Protein 5K9B (pdb70)

CATH classification: 3.40.50.360

Secondary structure (DSSP, 8-state):
--EEEEE--SSSHHHHHHHHHHTTS-TTTBPPPEEGGG--HHHHHT-SEEEEEEE-BTTTB-SSGGGT-SS--HHHHHHHHTT---TT-EEEEEEE--TTT-TTSTTHHHHHHHHHHHHTT-EE---EE-TT---S--TTEETTEESSEEE-TTT-GGGHHHHHHHHHHHHHHHHT---

Solvent-accessible surface area: 8162 Å² total; per-residue (Å²): 62,78,0,0,0,0,6,0,24,62,120,10,83,2,120,120,3,0,122,18,0,23,142,71,20,85,101,132,31,1,12,90,21,50,29,1,59,195,17,58,28,145,78,0,31,111,19,92,48,0,0,0,0,0,16,23,55,37,112,17,71,11,0,0,90,76,7,124,10,143,80,77,4,0,59,36,2,14,81,114,0,93,77,67,99,0,69,70,17,14,0,0,0,0,0,8,12,35,6,108,44,97,43,109,38,1,0,8,0,1,4,81,0,31,53,21,0,93,114,64,36,7,97,26,21,6,41,38,52,37,122,56,18,143,53,120,51,16,115,0,51,62,144,56,81,0,9,0,0,0,0,0,14,100,68,31,66,80,99,10,87,130,21,0,42,49,0,0,58,80,2,12,112,77,0,53,22,104,137

InterPro domains:
  IPR001094 Flavodoxin-like [PR00369] (5-18)
  IPR001094 Flavodoxin-like [PR00369] (52-63)
  IPR001094 Flavodoxin-like [PR00369] (89-99)
  IPR001226 Flavodoxin, conserved site [PS00201] (6-22)
  IPR008254 Flavodoxin/nitric oxide synthase [PF00258] (6-168)
  IPR008254 Flavodoxin/nitric oxide synthase [PS50902] (4-173)
  IPR010086 Flavodoxin, long chain [PIRSF038996] (1-177)
  IPR010086 Flavodoxin, long chain [TIGR01752] (3-176)
  IPR029039 Flavoprotein-like superfamily [G3DSA:3.40.50.360] (1-180)
  IPR029039 Flavoprotein-like superfamily [SSF52218] (1-176)
  IPR050619 Flavodoxin [PTHR42809] (1-177)

Radius of gyration: 14.72 Å; Cα contacts (8 Å, |Δi|>4): 421; chains: 1; bounding box: 35×37×36 Å

Foldseek 3Di:
DQEEAEEADQPCPQVVLSQLLPVVDDCVQYPHYYFLVPDALVVVVVHLEYEYEFEQALQLETDAVVRPGPHGGPVVNLVRNQPDANANGEYAYEYEYACVVRQAEARSHSLVVVCSNVVRHHHQDAWAACPPGHGDHYSQDDPRTGSHQYYYCPPPVVCSSVSSVVSCVRCCVVSVDDD

Structure (mmCIF, N/CA/C/O backbone):
data_5K9B
#
_entry.id   5K9B
#
_cell.length_a   39.873
_cell.length_b   39.873
_cell.length_c   178.656
_cell.angle_alpha   90.000
_cell.angle_beta   90.000
_cell.angle_gamma   120.000
#
_symmetry.space_group_name_H-M   'P 31 2 1'
#
loop_
_entity.id
_entity.type
_entity.pdbx_description
1 polymer Flavodoxin-2
2 non-polymer 'FLAVIN MONONUCLEOTIDE'
3 non-polymer 'MAGNESIUM ION'
4 water water
#
loop_
_atom_site.group_PDB
_atom_site.id
_atom_site.type_symbol
_atom_site.label_atom_id
_atom_site.label_alt_id
_atom_site.label_comp_id
_atom_site.label_asym_id
_atom_site.label_entity_id
_atom_site.label_seq_id
_atom_site.pdbx_PDB_ins_code
_atom_site.Cartn_x
_atom_site.Cartn_y
_atom_site.Cartn_z
_atom_site.occupancy
_atom_site.B_iso_or_equiv
_atom_site.auth_seq_id
_atom_site.auth_comp_id
_atom_site.auth_asym_id
_atom_site.auth_atom_id
_atom_site.pdbx_PDB_model_num
ATOM 1 N N . ALA A 1 2 ? 29.264 1.548 14.919 1.00 17.20 1 ALA A N 1
ATOM 2 C CA . ALA A 1 2 ? 28.037 1.935 14.153 1.00 13.40 1 ALA A CA 1
ATOM 3 C C . ALA A 1 2 ? 26.978 2.496 15.080 1.00 11.54 1 ALA A C 1
ATOM 4 O O . ALA A 1 2 ? 26.922 2.152 16.258 1.00 13.44 1 ALA A O 1
ATOM 11 N N . LYS A 1 3 ? 26.084 3.308 14.516 1.00 10.95 2 LYS A N 1
ATOM 12 C CA . LYS A 1 3 ? 24.997 3.906 15.279 1.00 10.83 2 LYS A CA 1
ATOM 13 C C . LYS A 1 3 ? 23.957 2.871 15.717 1.00 9.60 2 LYS A C 1
ATOM 14 O O . LYS A 1 3 ? 23.462 2.917 16.862 1.00 9.83 2 LYS A O 1
ATOM 33 N N . ILE A 1 4 ? 23.587 1.967 14.823 1.00 9.22 3 ILE A N 1
ATOM 34 C CA . ILE A 1 4 ? 22.498 1.027 15.059 1.00 8.52 3 ILE A CA 1
ATOM 35 C C . ILE A 1 4 ? 23.072 -0.374 15.185 1.00 8.41 3 ILE A C 1
ATOM 36 O O . ILE A 1 4 ? 23.805 -0.826 14.287 1.00 9.11 3 ILE A O 1
ATOM 52 N N . GLY A 1 5 ? 22.713 -1.064 16.267 1.00 8.13 4 GLY A N 1
ATOM 53 C CA . GLY A 1 5 ? 23.100 -2.446 16.450 1.00 8.12 4 GLY A CA 1
ATOM 54 C C . GLY A 1 5 ? 22.003 -3.336 15.903 1.00 7.60 4 GLY A C 1
ATOM 55 O O . GLY A 1 5 ? 20.838 -3.175 16.256 1.00 8.72 4 GLY A O 1
ATOM 59 N N . LEU A 1 6 ? 22.389 -4.301 15.057 1.00 7.71 5 LEU A N 1
ATOM 60 C CA . LEU A 1 6 ? 21.486 -5.222 14.381 1.00 7.36 5 LEU A CA 1
ATOM 61 C C . LEU A 1 6 ? 21.769 -6.629 14.908 1.00 7.52 5 LEU A C 1
ATOM 62 O O . LEU A 1 6 ? 22.846 -7.179 14.663 1.00 8.42 5 LEU A O 1
ATOM 78 N N . PHE A 1 7 ? 20.820 -7.194 15.619 1.00 7.28 6 PHE A N 1
ATOM 79 C CA . PHE A 1 7 ? 21.029 -8.457 16.304 1.00 7.50 6 PHE A CA 1
ATOM 80 C C . PHE A 1 7 ? 19.882 -9.393 16.010 1.00 7.47 6 PHE A C 1
ATOM 81 O O . PHE A 1 7 ? 18.725 -8.971 15.905 1.00 8.11 6 PHE A O 1
ATOM 98 N N . PHE A 1 8 ? 20.190 -10.681 15.956 1.00 8.25 7 PHE A N 1
ATOM 99 C CA . PHE A 1 8 ? 19.173 -11.675 15.681 1.00 7.84 7 PHE A CA 1
ATOM 100 C C . PHE A 1 8 ? 19.488 -12.982 16.398 1.00 8.24 7 PHE A C 1
ATOM 101 O O . PHE A 1 8 ? 20.607 -13.234 16.844 1.00 8.82 7 PHE A O 1
ATOM 118 N N . GLY A 1 9 ? 18.474 -13.834 16.461 1.00 8.13 8 GLY A N 1
ATOM 119 C CA . GLY A 1 9 ? 18.673 -15.238 16.752 1.00 9.58 8 GLY A CA 1
ATOM 120 C C . GLY A 1 9 ? 18.043 -16.050 15.635 1.00 8.81 8 GLY A C 1
ATOM 121 O O . GLY A 1 9 ? 17.154 -15.558 14.930 1.00 8.91 8 GLY A O 1
ATOM 125 N N . SER A 1 10 ? 18.513 -17.281 15.452 1.00 10.03 9 SER A N 1
ATOM 126 C CA . SER A 1 10 ? 18.070 -18.093 14.323 1.00 10.48 9 SER A CA 1
ATOM 127 C C . SER A 1 10 ? 18.463 -19.543 14.552 1.00 11.07 9 SER A C 1
ATOM 128 O O . SER A 1 10 ? 19.519 -19.816 15.133 1.00 13.82 9 SER A O 1
ATOM 136 N N . ASN A 1 11 ? 17.626 -20.470 14.103 1.00 11.84 10 ASN A N 1
ATOM 137 C CA . ASN A 1 11 ? 18.016 -21.872 14.088 1.00 12.70 10 ASN A CA 1
ATOM 138 C C . ASN A 1 11 ? 18.206 -22.427 12.697 1.00 13.69 10 ASN A C 1
ATOM 139 O O . ASN A 1 11 ? 19.111 -23.243 12.502 1.00 19.97 10 ASN A O 1
ATOM 150 N N . THR A 1 12 ? 17.405 -22.024 11.711 1.00 13.23 11 THR A N 1
ATOM 151 C CA . THR A 1 12 ? 17.562 -22.517 10.347 1.00 13.35 11 THR A CA 1
ATOM 152 C C . THR A 1 12 ? 17.958 -21.420 9.364 1.00 13.28 11 THR A C 1
ATOM 153 O O . THR A 1 12 ? 17.887 -21.627 8.150 1.00 15.16 11 THR A O 1
ATOM 164 N N . GLY A 1 13 ? 18.393 -20.266 9.859 1.00 11.55 12 GLY A N 1
ATOM 165 C CA . GLY A 1 13 ? 19.012 -19.239 9.058 1.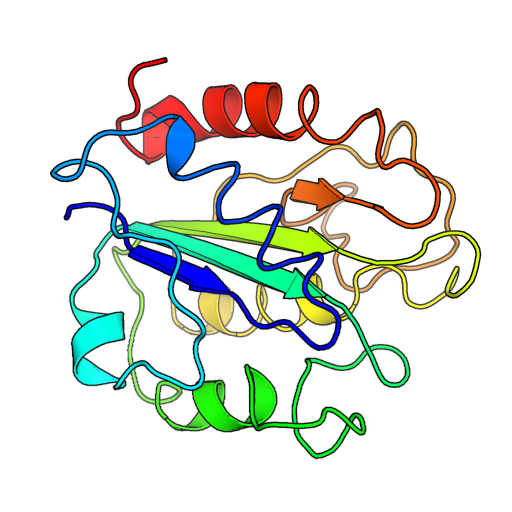00 11.90 12 GLY A CA 1
ATOM 166 C C . GLY A 1 13 ? 18.078 -18.237 8.430 1.00 11.20 12 GLY A C 1
ATOM 167 O O . GLY A 1 13 ? 18.558 -17.290 7.800 1.00 11.63 12 GLY A O 1
ATOM 171 N N . LYS A 1 14 ? 16.764 -18.369 8.580 1.00 11.26 13 LYS A N 1
ATOM 172 C CA . LYS A 1 14 ? 15.879 -17.430 7.904 1.00 10.04 13 LYS A CA 1
ATOM 173 C C . LYS A 1 14 ? 15.953 -16.055 8.541 1.00 8.49 13 LYS A C 1
ATOM 174 O O . LYS A 1 14 ? 15.959 -15.031 7.842 1.00 9.31 13 LYS A O 1
ATOM 193 N N . THR A 1 15 ? 16.009 -15.997 9.862 1.00 8.58 14 THR A N 1
ATOM 194 C CA . THR A 1 15 ? 16.080 -14.704 10.526 1.00 8.03 14 THR A CA 1
ATOM 195 C C . THR A 1 15 ? 17.417 -14.044 10.226 1.00 8.59 14 THR A C 1
ATOM 196 O O . THR A 1 15 ? 17.494 -12.822 10.074 1.00 8.62 14 THR A O 1
ATOM 207 N N A ARG A 1 16 ? 18.478 -14.847 10.106 0.51 8.53 15 ARG A N 1
ATOM 208 N N B ARG A 1 16 ? 18.479 -14.835 10.136 0.49 9.52 15 ARG A N 1
ATOM 209 C CA A ARG A 1 16 ? 19.783 -14.332 9.692 0.51 8.93 15 ARG A CA 1
ATOM 210 C CA B ARG A 1 16 ? 19.756 -14.290 9.702 0.49 11.12 15 ARG A CA 1
ATOM 211 C C A ARG A 1 16 ? 19.709 -13.726 8.292 0.51 11.04 15 ARG A C 1
ATOM 212 C C B ARG A 1 16 ? 19.624 -13.670 8.314 0.49 11.60 15 ARG A C 1
ATOM 213 O O A ARG A 1 16 ? 20.297 -12.660 8.021 0.51 8.98 15 ARG A O 1
ATOM 214 O O B ARG A 1 16 ? 20.054 -12.522 8.081 0.49 12.71 15 ARG A O 1
ATOM 255 N N . LYS A 1 17 ? 19.021 -14.410 7.378 1.00 10.41 16 LYS A N 1
ATOM 256 C CA . LYS A 1 17 ? 18.867 -13.904 6.023 1.00 11.58 16 LYS A CA 1
ATOM 257 C C . LYS A 1 17 ? 18.130 -12.572 6.026 1.00 9.56 16 LYS A C 1
ATOM 258 O O . LYS A 1 17 ? 18.539 -11.623 5.330 1.00 10.81 16 LYS A O 1
ATOM 278 N N . VAL A 1 18 ? 17.058 -12.455 6.805 1.00 9.01 17 VAL A N 1
ATOM 279 C CA . VAL A 1 18 ? 16.343 -11.196 6.862 1.00 9.43 17 VAL A CA 1
ATOM 280 C C . VAL A 1 18 ? 17.236 -10.106 7.431 1.00 8.77 17 VAL A C 1
ATOM 281 O O . VAL A 1 18 ? 17.267 -8.970 6.924 1.00 8.86 17 VAL A O 1
ATOM 294 N N . ALA A 1 19 ? 17.932 -10.398 8.532 1.00 8.13 18 ALA A N 1
ATOM 295 C CA . ALA A 1 19 ? 18.821 -9.405 9.110 1.00 7.90 18 ALA A CA 1
ATOM 296 C C . ALA A 1 19 ? 19.844 -8.926 8.091 1.00 8.54 18 ALA A C 1
ATOM 297 O O . ALA A 1 19 ? 20.118 -7.721 7.981 1.00 9.30 18 ALA A O 1
ATOM 304 N N A LYS A 1 20 ? 20.463 -9.845 7.365 0.52 8.77 19 LYS A N 1
ATOM 305 N N B LYS A 1 20 ? 20.439 -9.850 7.350 0.48 9.28 19 LYS A N 1
ATOM 306 C CA A LYS A 1 20 ? 21.413 -9.420 6.342 0.5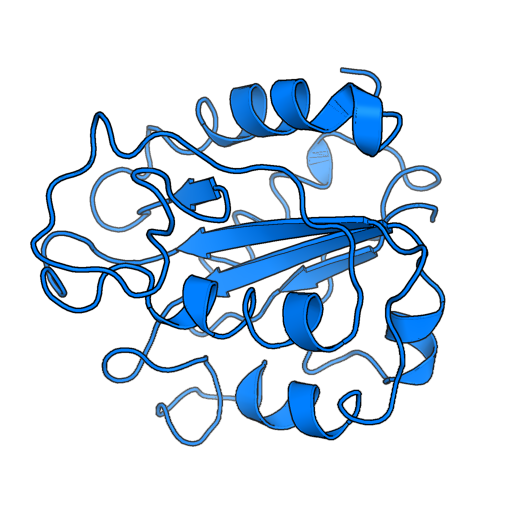2 11.31 19 LYS A CA 1
ATOM 307 C CA B LYS A 1 20 ? 21.412 -9.451 6.341 0.48 11.84 19 LYS A CA 1
ATOM 308 C C A LYS A 1 20 ? 20.735 -8.546 5.284 0.52 14.81 19 LYS A C 1
ATOM 309 C C B LYS A 1 20 ? 20.766 -8.643 5.215 0.48 9.43 19 LYS A C 1
ATOM 310 O O A LYS A 1 20 ? 21.343 -7.573 4.788 0.52 10.62 19 LYS A O 1
ATOM 311 O O B LYS A 1 20 ? 21.440 -7.791 4.602 0.48 13.19 19 LYS A O 1
ATOM 348 N N . SER A 1 21 ? 19.469 -8.815 4.972 1.00 10.79 20 SER A N 1
ATOM 349 C CA A SER A 1 21 ? 18.736 -8.027 3.975 0.81 11.51 20 SER A CA 1
ATOM 350 C CA B SER A 1 21 ? 18.773 -8.020 3.965 0.19 9.67 20 SER A CA 1
ATOM 351 C C . SER A 1 21 ? 18.399 -6.637 4.476 1.00 11.65 20 SER A C 1
ATOM 352 O O . SER A 1 21 ? 18.015 -5.765 3.677 1.00 15.07 20 SER A O 1
ATOM 367 N N . ILE A 1 22 ? 18.481 -6.423 5.776 1.00 9.76 21 ILE A N 1
ATOM 368 C CA . ILE A 1 22 ? 18.394 -5.081 6.319 1.00 9.87 21 ILE A CA 1
ATOM 369 C C . ILE A 1 22 ? 19.749 -4.391 6.221 1.00 8.75 21 ILE A C 1
ATOM 370 O O . ILE A 1 22 ? 19.860 -3.278 5.675 1.00 10.15 21 ILE A O 1
ATOM 386 N N . LYS A 1 23 ? 20.815 -5.055 6.684 1.00 9.70 22 LYS A N 1
ATOM 387 C CA . LYS A 1 23 ? 22.123 -4.407 6.687 1.00 9.67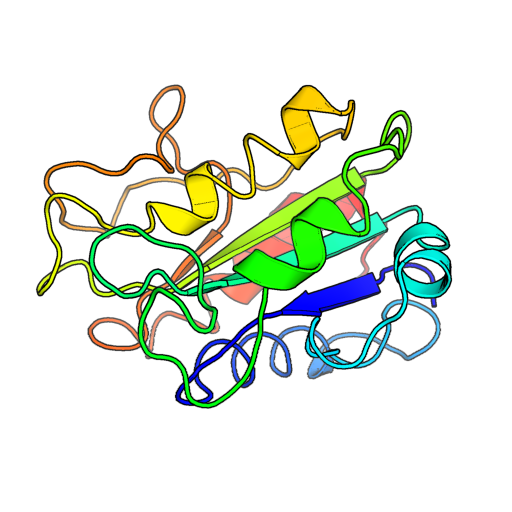 22 LYS A CA 1
ATOM 388 C C . LYS A 1 23 ? 22.593 -4.067 5.281 1.00 10.51 22 LYS A C 1
ATOM 389 O O . LYS A 1 23 ? 23.328 -3.087 5.111 1.00 10.83 22 LYS A O 1
ATOM 408 N N . LYS A 1 24 ? 22.233 -4.866 4.266 1.00 11.10 23 LYS A N 1
ATOM 409 C CA . LYS A 1 24 ? 22.714 -4.576 2.910 1.00 11.55 23 LYS A CA 1
ATOM 410 C C . LYS A 1 24 ? 22.298 -3.192 2.452 1.00 11.78 23 LYS A C 1
ATOM 411 O O . LYS A 1 24 ? 22.871 -2.659 1.495 1.00 12.78 23 LYS A O 1
ATOM 430 N N . ARG A 1 25 ? 21.303 -2.594 3.083 1.00 11.05 24 ARG A N 1
ATOM 431 C CA . ARG A 1 25 ? 20.786 -1.292 2.707 1.00 11.36 24 ARG A CA 1
ATOM 432 C C . ARG A 1 25 ? 21.551 -0.133 3.327 1.00 11.62 24 ARG A C 1
ATOM 433 O O . ARG A 1 25 ? 21.300 1.010 2.940 1.00 12.91 24 ARG A O 1
ATOM 454 N N . PHE A 1 26 ? 22.456 -0.380 4.278 1.00 11.39 25 PHE A N 1
ATOM 455 C CA . PHE A 1 26 ? 23.040 0.700 5.067 1.00 11.55 25 PHE A CA 1
ATOM 456 C C . PHE A 1 26 ? 24.541 0.560 5.156 1.00 12.21 25 PHE A C 1
ATOM 457 O O . PHE A 1 26 ? 25.077 -0.542 5.166 1.00 13.02 25 PHE A O 1
ATOM 474 N N . ASP A 1 27 ? 25.203 1.706 5.304 1.00 12.85 26 ASP A N 1
ATOM 475 C CA . ASP A 1 27 ? 26.658 1.733 5.428 1.00 13.67 26 ASP A CA 1
ATOM 476 C C . ASP A 1 27 ? 27.112 1.341 6.835 1.00 13.12 26 ASP A C 1
ATOM 477 O O . ASP A 1 27 ? 26.317 1.159 7.751 1.00 12.16 26 ASP A O 1
ATOM 486 N N . ASP A 1 28 ? 28.423 1.197 6.988 1.00 14.42 27 ASP A N 1
ATOM 487 C CA . ASP A 1 28 ? 28.994 0.676 8.222 1.00 16.86 27 ASP A CA 1
ATOM 488 C C . ASP A 1 28 ? 29.030 1.698 9.351 1.00 16.12 27 ASP A C 1
ATOM 489 O O . ASP A 1 28 ? 29.156 1.288 10.515 1.00 18.38 27 ASP A O 1
ATOM 498 N N . GLU A 1 29 ? 28.889 2.989 9.075 1.00 14.87 28 GLU A N 1
ATOM 499 C CA . GLU A 1 29 ? 28.701 3.949 10.153 1.00 15.11 28 GLU A CA 1
ATOM 500 C C . GLU A 1 29 ? 27.272 3.936 10.658 1.00 12.72 28 GLU A C 1
ATOM 501 O O . GLU A 1 29 ? 27.030 4.179 11.844 1.00 14.76 28 GLU A O 1
ATOM 513 N N . THR A 1 30 ? 26.309 3.647 9.789 1.00 13.19 29 THR A N 1
ATOM 514 C CA . THR A 1 30 ? 24.916 3.641 10.198 1.00 12.03 29 THR A CA 1
ATOM 515 C C . THR A 1 30 ? 24.572 2.385 10.990 1.00 10.64 29 THR A C 1
ATOM 516 O O . THR A 1 30 ? 23.840 2.462 11.985 1.00 10.77 29 THR A O 1
ATOM 527 N N . MET A 1 31 ? 25.009 1.210 10.544 1.00 10.44 30 MET A N 1
ATOM 528 C CA . MET A 1 31 ? 24.511 -0.036 11.090 1.00 9.81 30 MET A CA 1
ATOM 529 C C . MET A 1 31 ? 25.624 -1.069 11.167 1.00 10.89 30 MET A C 1
ATOM 530 O O . MET A 1 31 ? 26.410 -1.225 10.233 1.00 11.18 30 MET A O 1
ATOM 544 N N . SER A 1 32 ? 25.651 -1.793 12.281 1.00 11.03 31 SER A N 1
ATOM 545 C CA A SER A 1 32 ? 26.531 -2.942 12.487 0.59 10.18 31 SER A CA 1
ATOM 546 C CA B SER A 1 32 ? 26.629 -2.856 12.371 0.41 15.45 31 SER A CA 1
ATOM 547 C C . SER A 1 32 ? 26.198 -4.039 11.496 1.00 10.12 31 SER A C 1
ATOM 548 O O . SER A 1 32 ? 25.063 -4.124 11.012 1.00 10.82 31 SER A O 1
ATOM 563 N N . ASP A 1 33 ? 27.156 -4.928 11.220 1.00 11.53 32 ASP A N 1
ATOM 564 C CA . ASP A 1 33 ? 26.786 -6.154 10.528 1.00 12.07 32 ASP A CA 1
ATOM 565 C C . ASP A 1 33 ? 25.770 -6.897 11.364 1.00 11.15 32 ASP A C 1
ATOM 566 O O . ASP A 1 33 ? 25.702 -6.724 12.587 1.00 14.40 32 ASP A O 1
ATOM 575 N N . ALA A 1 34 ? 24.958 -7.710 10.725 1.00 11.18 33 ALA A N 1
ATOM 576 C CA . ALA A 1 34 ? 23.996 -8.535 11.452 1.00 11.36 33 ALA A CA 1
ATOM 577 C C . ALA A 1 34 ? 24.739 -9.496 12.359 1.00 10.12 33 ALA A C 1
ATOM 578 O O . ALA A 1 34 ? 25.596 -10.255 11.891 1.00 14.93 33 ALA A O 1
ATOM 585 N N . LEU A 1 35 ? 24.446 -9.460 13.648 1.00 10.10 34 LEU A N 1
ATOM 586 C CA A LEU A 1 35 ? 25.165 -10.219 14.667 0.50 9.93 34 LEU A CA 1
ATOM 587 C CA B LEU A 1 35 ? 25.170 -10.296 14.586 0.50 14.04 34 LEU A CA 1
ATOM 588 C C . LEU A 1 35 ? 24.233 -11.191 15.379 1.00 10.08 34 LEU A C 1
ATOM 589 O O . LEU A 1 35 ? 23.205 -10.763 15.899 1.00 9.98 34 LEU A O 1
ATOM 620 N N . ASN A 1 36 ? 24.605 -12.467 15.433 1.00 11.64 35 ASN A N 1
ATOM 621 C CA . ASN A 1 36 ? 23.869 -13.447 16.207 1.00 10.90 35 ASN A CA 1
ATOM 622 C C . ASN A 1 36 ? 24.082 -13.156 17.686 1.00 11.18 35 ASN A C 1
ATOM 623 O O . ASN A 1 36 ? 25.220 -12.977 18.145 1.00 13.21 35 ASN A O 1
ATOM 634 N N . VAL A 1 37 ? 22.987 -13.095 18.452 1.00 11.17 36 VAL A N 1
ATOM 635 C CA . VAL A 1 37 ? 23.109 -12.841 19.882 1.00 13.08 36 VAL A CA 1
ATOM 636 C C . VAL A 1 37 ? 23.967 -13.856 20.586 1.00 16.20 36 VAL A C 1
ATOM 637 O O . VAL A 1 37 ? 24.513 -13.553 21.652 1.00 17.77 36 VAL A O 1
ATOM 650 N N . ASN A 1 38 ? 24.114 -15.058 20.035 1.00 13.01 37 ASN A N 1
ATOM 651 C CA . ASN A 1 38 ? 24.976 -16.024 20.691 1.00 14.86 37 ASN A CA 1
ATOM 652 C C . ASN A 1 38 ? 26.467 -15.750 20.498 1.00 15.97 37 ASN A C 1
ATOM 653 O O . ASN A 1 38 ? 27.288 -16.528 20.992 1.00 18.44 37 ASN A O 1
ATOM 664 N N . ARG A 1 39 ? 26.813 -14.629 19.863 1.00 16.14 38 ARG A N 1
ATOM 665 C CA A ARG A 1 39 ? 28.204 -14.242 19.680 0.50 17.74 38 ARG A CA 1
ATOM 666 C CA B ARG A 1 39 ? 28.181 -14.206 19.604 0.50 19.39 38 ARG A CA 1
ATOM 667 C C . ARG A 1 39 ? 28.517 -12.871 20.264 1.00 18.20 38 ARG A C 1
ATOM 668 O O . ARG A 1 39 ? 29.643 -12.383 20.097 1.00 22.98 38 ARG A O 1
ATOM 709 N N . VAL A 1 40 ? 27.579 -12.244 20.972 1.00 17.34 39 VAL A N 1
ATOM 710 C CA A VAL A 1 40 ? 27.719 -10.864 21.446 0.61 16.92 39 VAL A CA 1
ATOM 711 C CA B VAL A 1 40 ? 27.776 -10.882 21.444 0.39 17.64 39 VAL A CA 1
ATOM 712 C C . VAL A 1 40 ? 27.809 -10.853 22.964 1.00 16.84 39 VAL A C 1
ATOM 713 O O . VAL A 1 40 ? 27.067 -11.575 23.637 1.00 18.19 39 VAL A O 1
ATOM 738 N N . SER A 1 41 ? 28.688 -10.021 23.502 1.00 16.69 40 SER A N 1
ATOM 739 C CA . SER A 1 41 ? 28.705 -9.819 24.936 1.00 15.88 40 SER A CA 1
ATOM 740 C C . SER A 1 41 ? 27.653 -8.784 25.316 1.00 13.45 40 SER A C 1
ATOM 741 O O . SER A 1 41 ? 27.224 -7.961 24.496 1.00 15.28 40 SER A O 1
ATOM 749 N N . ALA A 1 42 ? 27.266 -8.796 26.581 1.00 14.47 41 ALA A N 1
ATOM 750 C CA . ALA A 1 42 ? 26.322 -7.800 27.054 1.00 15.69 41 ALA A CA 1
ATOM 751 C C . ALA A 1 42 ? 26.880 -6.407 26.878 1.00 14.41 41 ALA A C 1
ATOM 752 O O . ALA A 1 42 ? 26.156 -5.496 26.481 1.00 14.50 41 ALA A O 1
ATOM 759 N N . GLU A 1 43 ? 28.160 -6.216 27.170 1.00 14.70 42 GLU A N 1
ATOM 760 C CA . GLU A 1 43 ? 28.719 -4.877 27.087 1.00 17.17 42 GLU A CA 1
ATOM 761 C C . GLU A 1 43 ? 28.667 -4.346 25.663 1.00 16.24 42 GLU A C 1
ATOM 762 O O . GLU A 1 43 ? 28.358 -3.161 25.435 1.00 18.30 42 GLU A O 1
ATOM 774 N N . ASP A 1 44 ? 28.935 -5.202 24.684 1.00 15.65 43 ASP A N 1
ATOM 775 C CA . ASP A 1 44 ? 28.892 -4.732 23.308 1.00 17.08 43 ASP A CA 1
ATOM 776 C C . ASP A 1 44 ? 27.470 -4.397 22.903 1.00 13.58 43 ASP A C 1
ATOM 777 O O . ASP A 1 44 ? 27.231 -3.358 22.271 1.00 16.09 43 ASP A O 1
ATOM 786 N N . PHE A 1 45 ? 26.506 -5.236 23.274 1.00 12.68 44 PHE A N 1
ATOM 787 C CA . PHE A 1 45 ? 25.111 -4.964 22.972 1.00 10.42 44 PHE A CA 1
ATOM 788 C C . PHE A 1 45 ? 24.686 -3.645 23.597 1.00 10.99 44 PHE A C 1
ATOM 789 O O . PHE A 1 45 ? 23.924 -2.877 22.995 1.00 10.83 44 PHE A O 1
ATOM 806 N N . ALA A 1 46 ? 25.124 -3.392 24.823 1.00 12.54 45 ALA A N 1
ATOM 807 C CA . ALA A 1 46 ? 24.733 -2.196 25.567 1.00 13.61 45 ALA A CA 1
ATOM 808 C C . ALA A 1 46 ? 25.298 -0.899 25.017 1.00 13.87 45 ALA A C 1
ATOM 809 O O . ALA A 1 46 ? 24.825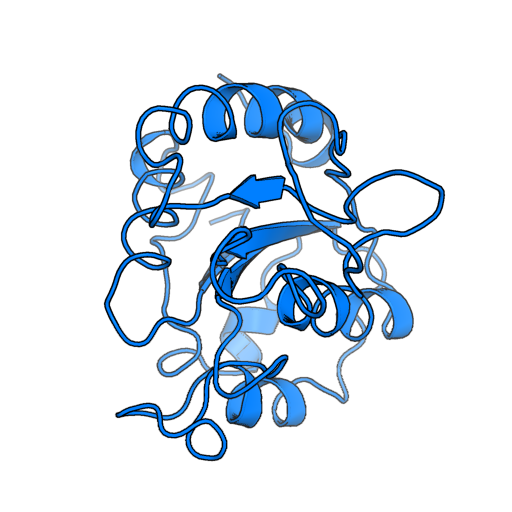 0.171 25.414 1.00 15.34 45 ALA A O 1
ATOM 816 N N . GLN A 1 47 ? 26.276 -0.946 24.129 1.00 12.65 46 GLN A N 1
ATOM 817 C CA . GLN A 1 47 ? 26.826 0.302 23.603 1.00 15.26 46 GLN A CA 1
ATOM 818 C C . GLN A 1 47 ? 25.834 1.042 22.714 1.00 12.41 46 GLN A C 1
ATOM 819 O O . GLN A 1 47 ? 25.953 2.264 22.576 1.00 14.73 46 GLN A O 1
ATOM 833 N N . TYR A 1 48 ? 24.893 0.351 22.076 1.00 11.43 47 TYR A N 1
ATOM 834 C CA . TYR A 1 48 ? 24.093 0.948 21.013 1.00 10.45 47 TYR A CA 1
ATOM 835 C C . TYR A 1 48 ? 22.911 1.713 21.586 1.00 10.34 47 TYR A C 1
ATOM 836 O O . TYR A 1 48 ? 22.178 1.199 22.446 1.00 12.44 47 TYR A O 1
ATOM 854 N N . GLN A 1 49 ? 22.715 2.934 21.113 1.00 10.63 48 GLN A N 1
ATOM 855 C CA A GLN A 1 49 ? 21.523 3.697 21.449 0.62 10.94 48 GLN A CA 1
ATOM 856 C CA B GLN A 1 49 ? 21.525 3.699 21.455 0.38 11.24 48 GLN A CA 1
ATOM 857 C C . GLN A 1 49 ? 20.339 3.395 20.566 1.00 9.13 48 GLN A C 1
ATOM 858 O O . GLN A 1 49 ? 19.221 3.831 20.881 1.00 10.50 48 GLN A O 1
ATOM 885 N N . PHE A 1 50 ? 20.556 2.655 19.489 1.00 8.72 49 PHE A N 1
ATOM 886 C CA . PHE A 1 50 ? 19.536 2.255 18.534 1.00 8.59 49 PHE A CA 1
ATOM 887 C C . PHE A 1 50 ? 19.742 0.778 18.275 1.00 7.82 49 PHE A C 1
ATOM 888 O O . PHE A 1 50 ? 20.879 0.366 18.028 1.00 7.94 49 PHE A O 1
ATOM 905 N N . LEU A 1 51 ? 18.665 0.000 18.318 1.00 7.45 50 LEU A N 1
ATOM 906 C CA . LEU A 1 51 ? 18.744 -1.432 18.123 1.00 7.13 50 LEU A CA 1
ATOM 907 C C . LEU A 1 51 ? 17.637 -1.872 17.183 1.00 6.79 50 LEU A C 1
ATOM 908 O O . LEU A 1 51 ? 16.481 -1.465 17.341 1.00 7.43 50 LEU A O 1
ATOM 924 N N . ILE A 1 52 ? 17.981 -2.768 16.262 1.00 6.62 51 ILE A N 1
ATOM 925 C CA . ILE A 1 52 ? 17.020 -3.493 15.440 1.00 6.35 51 ILE A CA 1
ATOM 926 C C . ILE A 1 52 ? 17.230 -4.964 15.755 1.00 6.27 51 ILE A C 1
ATOM 927 O O . ILE A 1 52 ? 18.330 -5.491 15.565 1.00 6.99 51 ILE A O 1
ATOM 943 N N . LEU A 1 53 ? 16.185 -5.619 16.266 1.00 6.16 52 LEU A N 1
ATOM 944 C CA . LEU A 1 53 ? 16.299 -6.950 16.848 1.00 6.49 52 LEU A CA 1
ATOM 945 C C . LEU A 1 53 ? 15.343 -7.897 16.161 1.00 6.13 52 LEU A C 1
ATOM 946 O O . LEU A 1 53 ? 14.155 -7.594 16.052 1.00 7.04 52 LEU A O 1
ATOM 962 N N . GLY A 1 54 ? 15.827 -9.057 15.757 1.00 6.25 53 GLY A N 1
ATOM 963 C CA . GLY A 1 54 ? 15.005 -10.053 15.078 1.00 6.24 53 GLY A CA 1
ATOM 964 C C . GLY A 1 54 ? 14.980 -11.394 15.779 1.00 6.56 53 GLY A C 1
ATOM 965 O O . GLY A 1 54 ? 15.998 -11.856 16.306 1.00 7.03 53 GLY A O 1
ATOM 969 N N . THR A 1 55 ? 13.832 -12.049 15.720 1.00 6.63 54 THR A N 1
ATOM 970 C CA . THR A 1 55 ? 13.718 -13.393 16.253 1.00 7.06 54 THR A CA 1
ATOM 971 C C . THR A 1 55 ? 12.673 -14.199 15.514 1.00 7.17 54 THR A C 1
ATOM 972 O O . THR A 1 55 ? 11.591 -13.660 15.207 1.00 6.98 54 THR A O 1
ATOM 983 N N . PRO A 1 56 ? 12.899 -15.497 15.330 1.00 7.61 55 PRO A N 1
ATOM 984 C CA . PRO A 1 56 ? 11.803 -16.415 15.016 1.00 7.91 55 PRO A CA 1
ATOM 985 C C . PRO A 1 56 ? 11.109 -16.813 16.299 1.00 8.32 55 PRO A C 1
ATOM 986 O O . PRO A 1 56 ? 11.565 -16.529 17.409 1.00 8.75 55 PRO A O 1
ATOM 997 N N . THR A 1 57 ? 9.994 -17.502 16.132 1.00 8.67 56 THR A N 1
ATOM 998 C CA . THR A 1 57 ? 9.313 -18.175 17.224 1.00 9.56 56 THR A CA 1
ATOM 999 C C . THR A 1 57 ? 9.490 -19.672 16.996 1.00 10.02 56 THR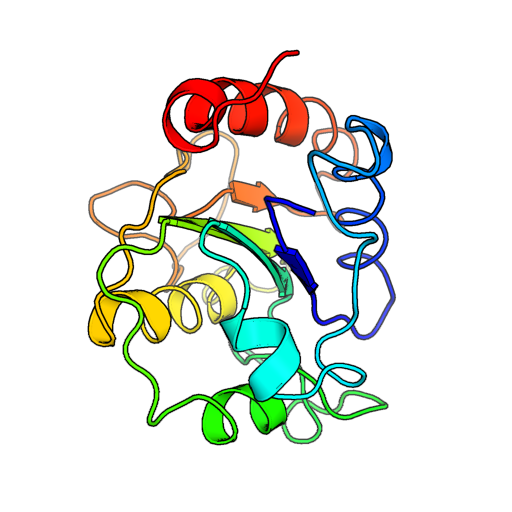 A C 1
ATOM 1000 O O . THR A 1 57 ? 9.275 -20.166 15.881 1.00 10.82 56 THR A O 1
ATOM 1011 N N . LEU A 1 58 ? 9.895 -20.402 18.026 1.00 11.04 57 LEU A N 1
ATOM 1012 C CA . LEU A 1 58 ? 10.227 -21.827 17.903 1.00 12.48 57 LEU A CA 1
ATOM 1013 C C . LEU A 1 58 ? 9.590 -22.581 19.062 1.00 14.37 57 LEU A C 1
ATOM 1014 O O . LEU A 1 58 ? 8.834 -22.017 19.855 1.00 17.03 57 LEU A O 1
ATOM 1030 N N . GLY A 1 59 ? 9.887 -23.876 19.161 1.00 16.33 58 GLY A N 1
ATOM 1031 C CA . GLY A 1 59 ? 9.269 -24.704 20.187 1.00 20.04 58 GLY A CA 1
ATOM 1032 C C . GLY A 1 59 ? 7.787 -24.742 19.899 1.00 39.42 58 GLY A C 1
ATOM 1033 O O . GLY A 1 59 ? 7.346 -25.187 18.834 1.00 62.65 58 GLY A O 1
ATOM 1037 N N . GLU A 1 60 ? 6.985 -24.262 20.837 1.00 51.56 59 GLU A N 1
ATOM 1038 C CA . GLU A 1 60 ? 5.729 -23.627 20.472 1.00 62.02 59 GLU A CA 1
ATOM 1039 C C . GLU A 1 60 ? 5.627 -22.338 21.260 1.00 47.73 59 GLU A C 1
ATOM 1040 O O . GLU A 1 60 ? 5.501 -22.350 22.488 1.00 39.34 59 GLU A O 1
ATOM 1052 N N . GLY A 1 61 ? 5.717 -21.235 20.542 1.00 18.31 60 GLY A N 1
ATOM 1053 C CA . GLY A 1 61 ? 5.582 -19.954 21.152 1.00 17.50 60 GLY A CA 1
ATOM 1054 C C . GLY A 1 61 ? 6.781 -19.512 21.949 1.00 14.69 60 GLY A C 1
ATOM 1055 O O . GLY A 1 61 ? 6.625 -18.641 22.806 1.00 22.07 60 GL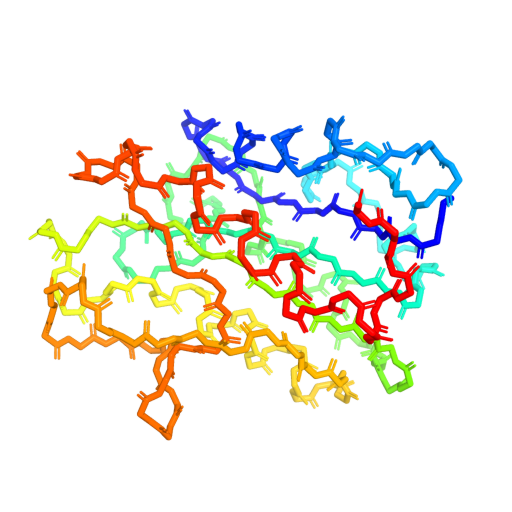Y A O 1
ATOM 1059 N N . GLU A 1 62 ? 7.982 -20.035 21.692 1.00 14.48 61 GLU A N 1
ATOM 1060 C CA . GLU A 1 62 ? 9.138 -19.731 22.530 1.00 14.23 61 GLU A CA 1
ATOM 1061 C C . GLU A 1 62 ? 10.224 -19.003 21.757 1.00 13.17 61 GLU A C 1
ATOM 1062 O O . GLU A 1 62 ? 10.318 -19.083 20.531 1.00 12.24 61 GLU A O 1
ATOM 1074 N N . LEU A 1 63 ? 11.061 -18.271 22.486 1.00 13.43 62 LEU A N 1
ATOM 1075 C CA . LEU A 1 63 ? 12.280 -17.745 21.906 1.00 12.34 62 LEU A CA 1
ATOM 1076 C C . LEU A 1 63 ? 13.212 -18.880 21.481 1.00 12.62 62 LEU A C 1
ATOM 1077 O O . LEU A 1 63 ? 13.212 -19.959 22.088 1.00 13.68 62 LEU A O 1
ATOM 1093 N N . PRO A 1 64 ? 14.041 -18.657 20.471 1.00 11.48 63 PRO A N 1
ATOM 1094 C CA . PRO A 1 64 ? 15.097 -19.621 20.166 1.00 13.30 63 PRO A CA 1
ATOM 1095 C C . PRO A 1 64 ? 16.051 -19.751 21.340 1.00 11.93 63 PRO A C 1
ATOM 1096 O O . PRO A 1 64 ? 16.358 -18.776 22.032 1.00 12.68 63 PRO A O 1
ATOM 1107 N N . GLY A 1 65 ? 16.565 -20.957 21.508 1.00 13.49 64 GLY A N 1
ATOM 1108 C CA . GLY A 1 65 ? 17.540 -21.279 22.534 1.00 13.94 64 GLY A CA 1
ATOM 1109 C C . GLY A 1 65 ? 17.552 -22.783 22.727 1.00 16.41 64 GLY A C 1
ATOM 1110 O O . GLY A 1 65 ? 16.857 -23.541 22.032 1.00 17.18 64 GLY A O 1
ATOM 1114 N N . LEU A 1 66 ? 18.353 -23.223 23.691 1.00 16.93 65 LEU A N 1
ATOM 1115 C CA . LEU A 1 66 ? 18.489 -24.663 23.869 1.00 19.40 65 LEU A CA 1
ATOM 1116 C C . LEU A 1 66 ? 17.186 -25.299 24.329 1.00 20.49 65 LEU A C 1
ATOM 1117 O O . LEU A 1 66 ? 16.932 -26.467 24.013 1.00 22.14 65 LEU A O 1
ATOM 1133 N N . SER A 1 67 ? 16.353 -24.576 25.080 1.00 20.33 66 SER A N 1
ATOM 1134 C CA . SER A 1 67 ? 15.108 -25.161 25.580 1.00 21.86 66 SER A CA 1
ATOM 1135 C C . SER A 1 67 ? 14.066 -25.336 24.494 1.00 20.37 66 SER A C 1
ATOM 1136 O O . SER A 1 67 ? 13.139 -26.135 24.675 1.00 24.38 66 SER A O 1
ATOM 1144 N N . SER A 1 68 ? 14.178 -24.616 23.387 1.00 20.03 67 SER A N 1
ATOM 1145 C CA . SER A 1 68 ? 13.312 -24.803 22.233 1.00 20.86 67 SER A CA 1
ATOM 1146 C C . SER A 1 68 ? 14.011 -25.614 21.163 1.00 18.56 67 SER A C 1
ATOM 1147 O O . SER A 1 68 ? 13.691 -25.503 19.974 1.00 23.02 67 SER A O 1
ATOM 1155 N N . ASP A 1 69 ? 14.984 -26.419 21.581 1.00 20.31 68 ASP A N 1
ATOM 1156 C CA . ASP A 1 69 ? 15.549 -27.462 20.745 1.00 31.33 68 ASP A CA 1
ATOM 1157 C C . ASP A 1 69 ? 16.371 -26.888 19.591 1.00 27.78 68 ASP A C 1
ATOM 1158 O O . ASP A 1 69 ? 16.476 -27.497 18.527 1.00 31.63 68 ASP A O 1
ATOM 1167 N N . CYS A 1 70 ? 16.954 -25.704 19.780 1.00 19.95 69 CYS A N 1
ATOM 1168 C CA . CYS A 1 70 ? 17.861 -25.152 18.790 1.00 18.52 69 CYS A CA 1
ATOM 1169 C C . CYS A 1 70 ? 19.249 -25.771 18.936 1.00 17.27 69 CYS A C 1
ATOM 1170 O O . CYS A 1 70 ? 19.642 -26.222 20.018 1.00 22.17 69 CYS A O 1
ATOM 1178 N N . GLU A 1 71 ? 20.000 -25.775 17.832 1.00 19.76 70 GLU A N 1
ATOM 1179 C CA . GLU A 1 71 ? 21.355 -26.319 17.836 1.00 19.59 70 GLU A CA 1
ATOM 1180 C C . GLU A 1 71 ? 22.230 -25.602 18.853 1.00 20.85 70 GLU A C 1
ATOM 1181 O O . GLU A 1 71 ? 22.988 -26.246 19.596 1.00 23.19 70 GLU A O 1
ATOM 1193 N N . ASN A 1 72 ? 22.141 -24.274 18.893 1.00 18.56 71 ASN A N 1
ATOM 1194 C CA . ASN A 1 72 ? 22.976 -23.445 19.751 1.00 23.55 71 ASN A CA 1
ATOM 1195 C C . ASN A 1 72 ? 22.119 -22.533 20.616 1.00 16.76 71 ASN A C 1
ATOM 1196 O O . ASN A 1 72 ? 20.939 -22.307 20.344 1.00 16.46 71 ASN A O 1
ATOM 1207 N N . GLU A 1 73 ? 22.745 -21.977 21.645 1.00 18.66 72 GLU A N 1
ATOM 1208 C CA . GLU A 1 73 ? 22.092 -20.958 22.458 1.00 15.73 72 GLU A CA 1
ATOM 1209 C C . GLU A 1 73 ? 21.678 -19.775 21.594 1.00 14.66 72 GLU A C 1
ATOM 1210 O O . GLU A 1 73 ? 22.195 -19.555 20.500 1.00 14.80 72 GLU A O 1
ATOM 1222 N N . SER A 1 74 ? 20.710 -19.007 22.097 1.00 13.52 73 SER A N 1
ATOM 1223 C CA . SER A 1 74 ? 20.177 -17.881 21.336 1.00 12.43 73 SER A CA 1
ATOM 1224 C C . SER A 1 74 ? 19.571 -16.850 22.294 1.00 11.56 73 SER A C 1
ATOM 1225 O O . SER A 1 74 ? 20.084 -16.635 23.397 1.00 12.37 73 SER A O 1
ATOM 1233 N N . TRP A 1 75 ? 18.454 -16.235 21.897 1.00 10.81 74 TRP A N 1
ATOM 1234 C CA . TRP A 1 75 ? 17.848 -15.182 22.718 1.00 10.35 74 TRP A CA 1
ATOM 1235 C C . TRP A 1 75 ? 17.527 -15.679 24.122 1.00 11.71 74 TRP A C 1
ATOM 1236 O O . TRP A 1 75 ? 17.637 -14.919 25.093 1.00 11.99 74 TRP A O 1
ATOM 1257 N N . GLU A 1 76 ? 17.097 -16.937 24.263 1.00 11.93 75 GLU A N 1
ATOM 1258 C CA . GLU A 1 76 ? 16.739 -17.437 25.585 1.00 14.17 75 GLU A CA 1
ATOM 1259 C C . GLU A 1 76 ? 17.867 -17.222 26.577 1.00 13.56 75 GLU A C 1
ATOM 1260 O O . GLU A 1 76 ? 17.624 -16.815 27.717 1.00 16.17 75 GLU A O 1
ATOM 1272 N N . GLU A 1 77 ? 19.093 -17.584 26.185 1.00 13.87 76 GLU A N 1
ATOM 1273 C CA . GLU A 1 77 ? 20.251 -17.503 27.064 1.00 14.77 76 GLU A CA 1
ATOM 1274 C C . GLU A 1 77 ? 20.856 -16.102 27.068 1.00 14.14 76 GLU A C 1
ATOM 1275 O O . GLU A 1 77 ? 21.531 -15.718 28.021 1.00 15.60 76 GLU A O 1
ATOM 1287 N N . PHE A 1 78 ? 20.569 -15.289 26.059 1.00 12.96 77 PHE A N 1
ATOM 1288 C CA . PHE A 1 78 ? 21.110 -13.932 26.018 1.00 12.45 77 PHE A CA 1
ATOM 1289 C C . PHE A 1 78 ? 20.368 -12.966 26.942 1.00 12.30 77 PHE A C 1
ATOM 1290 O O . PHE A 1 78 ? 20.994 -12.124 27.606 1.00 12.57 77 PHE A O 1
ATOM 1307 N N . LEU A 1 79 ? 19.039 -13.045 27.000 1.00 12.85 78 LEU A N 1
ATOM 1308 C CA . LEU A 1 79 ? 18.313 -12.052 27.789 1.00 12.92 78 LEU A CA 1
ATOM 1309 C C . LEU A 1 79 ? 18.755 -12.005 29.246 1.00 14.39 78 LEU A C 1
ATOM 1310 O O . LEU A 1 79 ? 18.860 -10.895 29.791 1.00 14.20 78 LEU A O 1
ATOM 1326 N N . PRO A 1 80 ? 19.029 -13.113 29.924 1.00 14.46 79 PRO A N 1
ATOM 1327 C CA . PRO A 1 80 ? 19.490 -12.997 31.309 1.00 15.84 79 PRO A CA 1
ATOM 1328 C C . PRO A 1 80 ? 20.796 -12.247 31.440 1.00 15.35 79 PRO A C 1
ATOM 1329 O O . PRO A 1 80 ? 21.095 -11.749 32.532 1.00 18.07 79 PRO A O 1
ATOM 1340 N N . LYS A 1 81 ? 21.607 -12.220 30.384 1.00 14.76 80 LYS A N 1
ATOM 1341 C CA . LYS A 1 81 ? 22.874 -11.514 30.438 1.00 14.98 80 LYS A CA 1
ATOM 1342 C C . LYS A 1 81 ? 22.692 -10.012 30.465 1.00 14.36 80 LYS A C 1
ATOM 1343 O O . LYS A 1 81 ? 23.596 -9.300 30.926 1.00 16.19 80 LYS A O 1
ATOM 1362 N N . ILE A 1 82 ? 21.561 -9.512 29.982 1.00 13.67 81 ILE A N 1
ATOM 1363 C CA . ILE A 1 82 ? 21.271 -8.092 29.873 1.00 12.89 81 ILE A CA 1
ATOM 1364 C C . ILE A 1 82 ? 20.061 -7.689 30.705 1.00 13.99 81 ILE A C 1
ATOM 1365 O O . ILE A 1 82 ? 19.658 -6.534 30.666 1.00 14.11 81 ILE A O 1
ATOM 1381 N N . GLU A 1 83 ? 19.512 -8.595 31.516 1.00 13.85 82 GLU A N 1
ATOM 1382 C CA A GLU A 1 83 ? 18.245 -8.257 32.160 0.70 16.30 82 GLU A CA 1
ATOM 1383 C CA B GLU A 1 83 ? 18.260 -8.327 32.230 0.30 14.20 82 GLU A CA 1
ATOM 1384 C C . GLU A 1 83 ? 18.397 -7.189 33.231 1.00 16.31 82 GLU A C 1
ATOM 1385 O O . GLU A 1 83 ? 17.401 -6.555 33.589 1.00 16.61 82 GLU A O 1
ATOM 1408 N N . GLY A 1 84 ? 19.604 -6.960 33.748 1.00 16.04 83 GLY A N 1
ATOM 1409 C CA . GLY A 1 84 ? 19.794 -5.914 34.729 1.00 17.21 83 GLY A CA 1
ATOM 1410 C C . GLY A 1 84 ? 20.038 -4.550 34.139 1.00 18.68 83 GLY A C 1
ATOM 1411 O O . GLY A 1 84 ? 20.231 -3.595 34.899 1.00 21.83 83 GLY A O 1
ATOM 1415 N N . LEU A 1 85 ? 20.052 -4.423 32.828 1.00 16.14 84 LEU A N 1
ATOM 1416 C CA . LEU A 1 85 ? 20.337 -3.149 32.189 1.00 17.14 84 LEU A CA 1
ATOM 1417 C C . LEU A 1 85 ? 19.072 -2.333 31.954 1.00 16.64 84 LEU A C 1
ATOM 1418 O O . LEU A 1 85 ? 17.972 -2.862 31.763 1.00 16.87 84 LEU A O 1
ATOM 1434 N N . ASP A 1 86 ? 19.241 -1.017 31.979 1.00 17.59 85 ASP A N 1
ATOM 1435 C CA . ASP A 1 86 ? 18.166 -0.078 31.683 1.00 14.76 85 ASP A CA 1
ATOM 1436 C C . ASP A 1 86 ? 18.292 0.352 30.235 1.00 14.64 85 ASP A C 1
ATOM 1437 O O . ASP A 1 86 ? 19.385 0.731 29.791 1.00 17.07 85 ASP A O 1
ATOM 1446 N N . PHE A 1 87 ? 17.180 0.300 29.511 1.00 13.03 86 PHE A N 1
ATOM 1447 C CA . PHE A 1 87 ? 17.139 0.689 28.113 1.00 12.37 86 PHE A CA 1
ATOM 1448 C C . PHE A 1 87 ? 16.470 2.041 27.906 1.00 12.22 86 PHE A C 1
ATOM 1449 O O . PHE A 1 87 ? 16.195 2.420 26.767 1.00 12.55 86 PHE A O 1
ATOM 1466 N N . SER A 1 88 ? 16.257 2.805 28.980 1.00 13.27 87 SER A N 1
ATOM 1467 C CA . SER A 1 88 ? 15.730 4.160 28.848 1.00 13.49 87 SER A CA 1
ATOM 1468 C C . SER A 1 88 ? 16.598 4.992 27.926 1.00 14.10 87 SER A C 1
ATOM 1469 O O . SER A 1 88 ? 17.830 4.942 27.981 1.00 14.44 87 SER A O 1
ATOM 1477 N N . GLY A 1 89 ? 15.944 5.794 27.102 1.00 15.32 88 GLY A N 1
ATOM 1478 C CA . GLY A 1 89 ? 16.636 6.646 26.169 1.00 15.50 88 GLY A CA 1
ATOM 1479 C C . GLY A 1 89 ? 17.079 5.948 24.900 1.00 14.20 88 GLY A C 1
ATOM 1480 O O . GLY A 1 89 ? 17.587 6.621 23.997 1.00 18.19 88 GLY A O 1
ATOM 1484 N N . LYS A 1 90 ? 16.971 4.632 24.817 1.00 11.45 89 LYS A N 1
ATOM 1485 C CA . LYS A 1 90 ? 17.371 3.883 23.636 1.00 10.77 89 LYS A CA 1
ATOM 1486 C C . LYS A 1 90 ? 16.136 3.617 22.801 1.00 10.84 89 LYS A C 1
ATOM 1487 O O . LYS A 1 90 ? 15.019 3.510 23.334 1.00 12.61 89 LYS A O 1
ATOM 1506 N N . THR A 1 91 ? 16.324 3.508 21.489 1.00 9.85 90 THR A N 1
ATOM 1507 C CA . THR A 1 91 ? 15.242 3.268 20.546 1.00 10.10 90 THR A CA 1
ATOM 1508 C C . THR A 1 91 ? 15.416 1.880 19.980 1.00 8.74 90 THR A C 1
ATOM 1509 O O . THR A 1 91 ? 16.496 1.522 19.518 1.00 9.29 90 THR A O 1
ATOM 1520 N N . VAL A 1 92 ? 14.351 1.121 19.989 1.00 8.72 91 VAL A N 1
ATOM 1521 C CA . VAL A 1 92 ? 14.363 -0.287 19.616 1.00 8.57 91 VAL A CA 1
ATOM 1522 C C . VAL A 1 92 ? 13.246 -0.536 18.619 1.00 7.97 91 VAL A C 1
ATOM 1523 O O . VAL A 1 92 ? 12.103 -0.098 18.818 1.00 9.43 91 VAL A O 1
ATOM 1536 N N . ALA A 1 93 ? 13.554 -1.294 17.569 1.00 6.94 92 ALA A N 1
ATOM 1537 C CA . ALA A 1 93 ? 12.570 -1.786 16.622 1.00 7.18 92 ALA A CA 1
ATOM 1538 C C . ALA A 1 93 ? 12.786 -3.276 16.466 1.00 6.57 92 ALA A C 1
ATOM 1539 O O . ALA A 1 93 ? 13.940 -3.735 16.445 1.00 7.67 92 ALA A O 1
ATOM 1546 N N . LEU A 1 94 ? 11.707 -4.039 16.348 1.00 6.48 93 LEU A N 1
ATOM 1547 C CA . LEU A 1 94 ? 11.766 -5.491 16.399 1.00 6.75 93 LEU A CA 1
ATOM 1548 C C . LEU A 1 94 ? 11.160 -6.057 15.137 1.00 6.22 93 LEU A C 1
ATOM 1549 O O . LEU A 1 94 ? 10.168 -5.531 14.641 1.00 7.40 93 LEU A O 1
ATOM 1565 N N . PHE A 1 95 ? 11.711 -7.168 14.655 1.00 6.16 94 PHE A N 1
ATOM 1566 C CA . PHE A 1 95 ? 11.076 -7.937 13.601 1.00 6.85 94 PHE A CA 1
ATOM 1567 C C . PHE A 1 95 ? 10.985 -9.397 13.998 1.00 6.29 94 PHE A C 1
ATOM 1568 O O . PHE A 1 95 ? 11.884 -9.926 14.673 1.00 7.41 94 PHE A O 1
ATOM 1585 N N . GLY A 1 96 ? 9.894 -10.025 13.609 1.00 6.46 95 GLY A N 1
ATOM 1586 C CA . GLY A 1 96 ? 9.660 -11.409 13.954 1.00 6.74 95 GLY A CA 1
ATOM 1587 C C . GLY A 1 96 ? 9.385 -12.241 12.730 1.00 6.70 95 GLY A C 1
ATOM 1588 O O . GLY A 1 96 ? 8.713 -11.790 11.782 1.00 7.55 95 GLY A O 1
ATOM 1592 N N . LEU A 1 97 ? 9.884 -13.477 12.759 1.00 6.89 96 LEU A N 1
ATOM 1593 C CA . LEU A 1 97 ? 9.548 -14.495 11.771 1.00 7.18 96 LEU A CA 1
ATOM 1594 C C . LEU A 1 97 ? 8.707 -15.564 12.436 1.00 7.62 96 LEU A C 1
ATOM 1595 O O . LEU A 1 97 ? 8.929 -15.925 13.602 1.00 7.78 96 LEU A O 1
ATOM 1611 N N . GLY A 1 98 ? 7.789 -16.130 11.677 1.00 7.95 97 GLY A N 1
ATOM 1612 C CA . GLY A 1 98 ? 7.007 -17.253 12.152 1.00 8.53 97 GLY A CA 1
ATOM 1613 C C . GLY A 1 98 ? 6.263 -17.868 10.993 1.00 8.91 97 GLY A C 1
ATOM 1614 O O . GLY A 1 98 ? 6.460 -17.489 9.820 1.00 9.31 97 GLY A O 1
ATOM 1618 N N . ASP A 1 99 ? 5.384 -18.808 11.325 1.00 9.53 98 ASP A N 1
ATOM 1619 C CA . ASP A 1 99 ? 4.644 -19.583 10.331 1.00 10.08 98 ASP A CA 1
ATOM 1620 C C . ASP A 1 99 ? 3.178 -19.471 10.730 1.00 10.55 98 ASP A C 1
ATOM 1621 O O . ASP A 1 99 ? 2.716 -20.190 11.620 1.00 11.09 98 ASP A O 1
ATOM 1630 N N . GLN A 1 100 ? 2.437 -18.559 10.083 1.00 10.49 99 GLN A N 1
ATOM 1631 C CA . GLN A 1 100 ? 1.064 -18.262 10.480 1.00 12.06 99 GLN A CA 1
ATOM 1632 C C . GLN A 1 100 ? 0.111 -19.401 10.150 1.00 11.95 99 GLN A C 1
ATOM 1633 O O . GLN A 1 100 ? -0.940 -19.510 10.790 1.00 13.42 99 GLN A O 1
ATOM 1647 N N . VAL A 1 101 ? 0.455 -20.231 9.175 1.00 12.10 100 VAL A N 1
ATOM 1648 C CA . VAL A 1 101 ? -0.372 -21.395 8.856 1.00 13.06 100 VAL A CA 1
ATOM 1649 C C . VAL A 1 101 ? -0.138 -22.519 9.858 1.00 13.48 100 VAL A C 1
ATOM 1650 O O . VAL A 1 101 ? -1.095 -23.131 10.370 1.00 14.35 100 VAL A O 1
ATOM 1663 N N . GLY A 1 102 ? 1.130 -22.843 10.118 1.00 13.04 101 GLY A N 1
ATOM 1664 C CA . GLY A 1 102 ? 1.453 -23.957 10.994 1.00 13.60 101 GLY A CA 1
ATOM 1665 C C . GLY A 1 102 ? 1.203 -23.682 12.453 1.00 13.70 101 GLY A C 1
ATOM 1666 O O . GLY A 1 102 ? 0.925 -24.615 13.214 1.00 14.55 101 GLY A O 1
ATOM 1670 N N . TYR A 1 103 ? 1.286 -22.417 12.870 1.00 12.99 102 TYR A N 1
ATOM 1671 C CA . TYR A 1 103 ? 1.184 -22.040 14.280 1.00 13.57 102 TYR A CA 1
ATOM 1672 C C . TYR A 1 103 ? 0.163 -20.919 14.432 1.00 13.10 102 TYR A C 1
ATOM 1673 O O . TYR A 1 103 ? 0.471 -19.830 14.928 1.00 14.47 102 TYR A O 1
ATOM 1691 N N . PRO A 1 104 ? -1.089 -21.169 14.045 1.00 14.93 103 PRO A N 1
ATOM 1692 C CA . PRO A 1 104 ? -2.073 -20.079 13.989 1.00 16.43 103 PRO A CA 1
ATOM 1693 C C . PRO A 1 104 ? -2.416 -19.496 15.344 1.00 17.03 103 PRO A C 1
ATOM 1694 O O . PRO A 1 104 ? -2.869 -18.345 15.391 1.00 19.18 103 PRO A O 1
ATOM 1705 N N . GLU A 1 105 ? -2.190 -20.214 16.433 1.00 15.55 104 GLU A N 1
ATOM 1706 C CA . GLU A 1 105 ? -2.503 -19.699 17.766 1.00 17.39 104 GLU A CA 1
ATOM 1707 C C . GLU A 1 105 ? -1.285 -19.166 18.496 1.00 15.16 104 GLU A C 1
ATOM 1708 O O . GLU A 1 105 ? -1.401 -18.706 19.643 1.00 16.90 104 GLU A O 1
ATOM 1720 N N . ASN A 1 106 ? -0.122 -19.163 17.832 1.00 14.39 105 ASN A N 1
ATOM 1721 C CA . ASN A 1 106 ? 1.107 -18.716 18.466 1.00 14.40 105 ASN A CA 1
ATOM 1722 C C . ASN A 1 106 ? 1.971 -17.915 17.498 1.00 11.69 105 ASN A C 1
ATOM 1723 O O . ASN A 1 106 ? 3.182 -17.919 17.636 1.00 11.76 105 ASN A O 1
ATOM 1734 N N . TYR A 1 107 ? 1.364 -17.306 16.493 1.00 11.73 106 TYR A N 1
ATOM 1735 C CA . TYR A 1 107 ? 2.131 -16.677 15.416 1.00 10.80 106 TYR A CA 1
ATOM 1736 C C . TYR A 1 107 ? 2.920 -15.506 15.978 1.00 11.60 106 TYR A C 1
ATOM 1737 O O . TYR A 1 107 ? 2.351 -14.569 16.570 1.00 12.60 106 TYR A O 1
ATOM 1755 N N . LEU A 1 108 ? 4.234 -15.585 15.847 1.00 9.61 107 LEU A N 1
ATOM 1756 C CA . LEU A 1 108 ? 5.149 -14.527 16.310 1.00 9.91 107 LEU A CA 1
ATOM 1757 C C . LEU A 1 108 ? 5.138 -14.318 17.819 1.00 9.23 107 LEU A C 1
ATOM 1758 O O . LEU A 1 108 ? 5.526 -13.234 18.282 1.00 9.99 107 LEU A O 1
ATOM 1774 N N . ASP A 1 109 ? 4.767 -15.319 18.611 1.00 10.76 108 ASP A N 1
ATOM 1775 C CA . ASP A 1 109 ? 4.735 -15.097 20.055 1.00 11.95 108 ASP A CA 1
ATOM 1776 C C . ASP A 1 109 ? 6.063 -14.573 20.578 1.00 12.07 108 ASP A C 1
ATOM 1777 O O . ASP A 1 109 ? 6.083 -13.761 21.519 1.00 13.08 108 ASP A O 1
ATOM 1786 N N . ALA A 1 110 ? 7.187 -15.055 20.056 1.00 10.77 109 ALA A N 1
ATOM 1787 C CA . ALA A 1 110 ? 8.487 -14.676 20.593 1.00 11.98 109 ALA A CA 1
ATOM 1788 C C . ALA A 1 110 ? 8.784 -13.207 20.363 1.00 10.72 109 ALA A C 1
ATOM 1789 O O . ALA A 1 110 ? 9.541 -12.588 21.122 1.00 10.99 109 ALA A O 1
ATOM 1796 N N . LEU A 1 111 ? 8.232 -12.635 19.295 1.00 10.38 110 LEU A N 1
ATOM 1797 C CA . LEU A 1 111 ? 8.333 -11.202 19.077 1.00 8.84 110 LEU A CA 1
ATOM 1798 C C . LEU A 1 111 ? 7.677 -10.449 20.225 1.00 9.56 110 LEU A C 1
ATOM 1799 O O . LEU A 1 111 ? 8.204 -9.433 20.696 1.00 9.73 110 LEU A O 1
ATOM 1815 N N . GLY A 1 112 ? 6.539 -10.940 20.702 1.00 10.70 111 GLY A N 1
ATOM 1816 C CA . GLY A 1 112 ? 5.920 -10.336 21.863 1.00 11.93 111 GLY A CA 1
ATOM 1817 C C . GLY A 1 112 ? 6.766 -10.454 23.121 1.00 11.43 111 GLY A C 1
ATOM 1818 O O . GLY A 1 112 ? 6.814 -9.529 23.937 1.00 12.19 111 GLY A O 1
ATOM 1822 N N . GLU A 1 113 ? 7.457 -11.582 23.298 1.00 12.45 112 GLU A N 1
ATOM 1823 C CA . GLU A 1 113 ? 8.294 -11.727 24.485 1.00 12.61 112 GLU A CA 1
ATOM 1824 C C . GLU A 1 113 ? 9.456 -10.753 24.428 1.00 11.03 112 GLU A C 1
ATOM 1825 O O . GLU A 1 113 ? 9.810 -10.128 25.437 1.00 11.80 112 GLU A O 1
ATOM 1837 N N . LEU A 1 114 ? 10.065 -10.594 23.268 1.00 11.41 113 LEU A N 1
ATOM 1838 C CA A LEU A 1 114 ? 11.162 -9.652 23.150 0.62 11.90 113 LEU A CA 1
ATOM 1839 C CA B LEU A 1 114 ? 11.162 -9.639 23.153 0.38 11.20 113 LEU A CA 1
ATOM 1840 C C . LEU A 1 114 ? 10.681 -8.224 23.373 1.00 10.25 113 LEU A C 1
ATOM 1841 O O . LEU A 1 114 ? 11.336 -7.437 24.075 1.00 11.31 113 LEU A O 1
ATOM 1872 N N . TYR A 1 115 ? 9.548 -7.871 22.780 1.00 10.02 114 TYR A N 1
ATOM 1873 C CA . TYR A 1 115 ? 8.952 -6.576 23.011 1.00 10.92 114 TYR A CA 1
ATOM 1874 C C . TYR A 1 115 ? 8.786 -6.308 24.494 1.00 11.98 114 TYR A C 1
ATOM 1875 O O . TYR A 1 115 ? 9.175 -5.236 24.998 1.00 13.23 114 TYR A O 1
ATOM 1893 N N . SER A 1 116 ? 8.201 -7.252 25.209 1.00 11.81 115 SER A N 1
ATOM 1894 C CA A SER A 1 116 ? 7.943 -7.036 26.623 0.61 13.74 115 SER A CA 1
ATOM 1895 C CA B SER A 1 116 ? 7.938 -7.064 26.630 0.39 13.58 115 SER A CA 1
ATOM 1896 C C . SER A 1 116 ? 9.233 -6.841 27.397 1.00 11.78 115 SER A C 1
ATOM 1897 O O . SER A 1 116 ? 9.295 -6.009 28.299 1.00 12.69 115 SER A O 1
ATOM 1912 N N . PHE A 1 117 ? 10.264 -7.603 27.056 1.00 11.35 116 PHE A N 1
ATOM 1913 C CA . PHE A 1 117 ? 11.542 -7.511 27.749 1.00 10.99 116 PHE A CA 1
ATOM 1914 C C . PHE A 1 117 ? 12.099 -6.103 27.676 1.00 11.35 116 PHE A C 1
ATOM 1915 O O . PHE A 1 117 ? 12.531 -5.531 28.687 1.00 11.56 116 PHE A O 1
ATOM 1932 N N . PHE A 1 118 ? 12.115 -5.535 26.485 1.00 10.06 117 PHE A N 1
ATOM 1933 C CA . PHE A 1 118 ? 12.705 -4.221 26.295 1.00 10.31 117 PHE A CA 1
ATOM 1934 C C . PHE A 1 118 ? 11.773 -3.118 26.755 1.00 10.42 117 PHE A C 1
ATOM 1935 O O . PHE A 1 118 ? 12.231 -2.131 27.330 1.00 11.48 117 PHE A O 1
ATOM 1952 N N . LYS A 1 119 ? 10.470 -3.254 26.526 1.00 11.38 118 LYS A N 1
ATOM 1953 C CA . LYS A 1 119 ? 9.539 -2.246 26.987 1.00 11.86 118 LYS A CA 1
ATOM 1954 C C . LYS A 1 119 ? 9.574 -2.145 28.496 1.00 13.01 118 LYS A C 1
ATOM 1955 O O . LYS A 1 119 ? 9.523 -1.046 29.040 1.00 14.85 118 LYS A O 1
ATOM 1974 N N . ASP A 1 120 ? 9.576 -3.281 29.189 1.00 13.21 119 ASP A N 1
ATOM 1975 C CA . ASP A 1 120 ? 9.619 -3.274 30.641 1.00 14.03 119 ASP A CA 1
ATOM 1976 C C . ASP A 1 120 ? 10.875 -2.620 31.190 1.00 13.88 119 ASP A C 1
ATOM 1977 O O . ASP A 1 120 ? 10.865 -2.170 32.332 1.00 14.91 119 ASP A O 1
ATOM 1986 N N . ARG A 1 121 ? 11.955 -2.608 30.415 1.00 12.94 120 ARG A N 1
ATOM 1987 C CA . ARG A 1 121 ? 13.222 -2.028 30.822 1.00 13.02 120 ARG A CA 1
ATOM 1988 C C . ARG A 1 121 ? 13.444 -0.645 30.230 1.00 12.75 120 ARG A C 1
ATOM 1989 O O . ARG A 1 121 ? 14.575 -0.158 30.222 1.00 15.02 120 ARG A O 1
ATOM 2010 N N . GLY A 1 122 ? 12.387 0.019 29.766 1.00 12.94 121 GLY A N 1
ATOM 2011 C CA . GLY A 1 122 ? 12.438 1.426 29.442 1.00 13.56 121 GLY A CA 1
ATOM 2012 C C . GLY A 1 122 ? 12.699 1.797 28.000 1.00 12.85 121 GLY A C 1
ATOM 2013 O O . GLY A 1 122 ? 12.801 3.000 27.707 1.00 14.29 121 GLY A O 1
ATOM 2017 N N . ALA A 1 123 ? 12.854 0.836 27.108 1.00 12.07 122 ALA A N 1
ATOM 2018 C CA . ALA A 1 123 ? 13.153 1.194 25.735 1.00 12.50 122 ALA A CA 1
ATOM 2019 C C . ALA A 1 123 ? 11.981 1.933 25.103 1.00 12.03 122 ALA A C 1
ATOM 2020 O O . ALA A 1 123 ? 10.817 1.665 25.401 1.00 13.63 122 ALA A O 1
ATOM 2027 N N . LYS A 1 124 ? 12.290 2.852 24.194 1.00 11.60 123 LYS A N 1
ATOM 2028 C CA . LYS A 1 124 ? 11.290 3.413 23.287 1.00 12.23 123 LYS A CA 1
ATOM 2029 C C . LYS A 1 124 ? 11.164 2.469 22.109 1.00 11.15 123 LYS A C 1
ATOM 2030 O O . LYS A 1 124 ? 12.114 2.288 21.334 1.00 12.35 123 LYS A O 1
ATOM 2049 N N . ILE A 1 125 ? 10.017 1.852 21.961 1.00 11.45 124 ILE A N 1
ATOM 2050 C CA A ILE A 1 125 ? 9.830 0.918 20.876 0.63 10.76 124 ILE A CA 1
ATOM 2051 C CA B ILE A 1 125 ? 9.750 0.877 20.897 0.37 10.24 124 ILE A CA 1
ATOM 2052 C C . ILE A 1 125 ? 9.056 1.579 19.750 1.00 10.24 124 ILE A C 1
ATOM 2053 O O . ILE A 1 125 ? 8.034 2.246 19.984 1.00 12.73 124 ILE A O 1
ATOM 2084 N N . VAL A 1 126 ? 9.568 1.426 18.538 1.00 9.64 125 VAL A N 1
ATOM 2085 C CA . VAL A 1 126 ? 8.928 1.967 17.353 1.00 11.12 125 VAL A CA 1
ATOM 2086 C C . VAL A 1 126 ? 8.811 0.837 16.344 1.00 9.40 125 VAL A C 1
ATOM 2087 O O . VAL A 1 126 ? 9.454 -0.202 16.474 1.00 11.03 125 VAL A O 1
ATOM 2100 N N . GLY A 1 127 ? 7.996 1.030 15.330 1.00 9.55 126 GLY A N 1
ATOM 2101 C CA . GLY A 1 127 ? 7.862 0.062 14.266 1.00 10.16 126 GLY A CA 1
ATOM 2102 C C . GLY A 1 127 ? 6.701 -0.896 14.362 1.00 9.51 126 GLY A C 1
ATOM 2103 O O . GLY A 1 127 ? 6.807 -2.019 13.860 1.00 10.36 126 GLY A O 1
ATOM 2107 N N . SER A 1 128 ? 5.591 -0.498 14.960 1.00 10.81 127 SER A N 1
ATOM 2108 C CA A SER A 1 128 ? 4.407 -1.337 14.929 0.72 10.98 127 SER A CA 1
ATOM 2109 C CA B SER A 1 128 ? 4.378 -1.304 14.932 0.28 10.32 127 SER A CA 1
ATOM 2110 C C . SER A 1 128 ? 3.939 -1.528 13.492 1.00 11.56 127 SER A C 1
ATOM 2111 O O . SER A 1 128 ? 4.259 -0.748 12.591 1.00 13.05 127 SER A O 1
ATOM 2126 N N . TRP A 1 129 ? 3.161 -2.589 13.274 1.00 10.66 128 TRP A N 1
ATOM 2127 C CA . TRP A 1 129 ? 2.893 -3.023 11.913 1.00 11.45 128 TRP A CA 1
ATOM 2128 C C . TRP A 1 129 ? 1.476 -3.552 11.803 1.00 11.64 128 TRP A C 1
ATOM 2129 O O . TRP A 1 129 ? 0.995 -4.267 12.677 1.00 12.26 128 TRP A O 1
ATOM 2150 N N . SER A 1 130 ? 0.816 -3.237 10.698 1.00 12.69 129 SER A N 1
ATOM 2151 C CA . SER A 1 130 ? -0.561 -3.668 10.526 1.00 13.79 129 SER A CA 1
ATOM 2152 C C . SER A 1 130 ? -0.666 -5.194 10.422 1.00 12.40 129 SER A C 1
ATOM 2153 O O . SER A 1 130 ? 0.171 -5.851 9.791 1.00 12.51 129 SER A O 1
ATOM 2161 N N . THR A 1 131 ? -1.752 -5.753 10.979 1.00 13.63 130 THR A N 1
ATOM 2162 C CA . THR A 1 131 ? -2.058 -7.178 10.844 1.00 13.85 130 THR A CA 1
ATOM 2163 C C . THR A 1 131 ? -2.755 -7.526 9.535 1.00 14.66 130 THR A C 1
ATOM 2164 O O . THR A 1 131 ? -3.072 -8.699 9.305 1.00 15.10 130 THR A O 1
ATOM 2175 N N . ASP A 1 132 ? -3.025 -6.551 8.672 1.00 14.61 131 ASP A N 1
ATOM 2176 C CA . ASP A 1 132 ? -3.620 -6.827 7.368 1.00 19.37 131 ASP A CA 1
ATOM 2177 C C . ASP A 1 132 ? -2.693 -7.670 6.491 1.00 17.89 131 ASP A C 1
ATOM 2178 O O . ASP A 1 132 ? -1.500 -7.393 6.370 1.00 21.50 131 ASP A O 1
ATOM 2187 N N . GLY A 1 133 ? -3.269 -8.654 5.801 1.00 23.17 132 GLY A N 1
ATOM 2188 C CA . GLY A 1 133 ? -2.473 -9.507 4.944 1.00 27.30 132 GLY A CA 1
ATOM 2189 C C . GLY A 1 133 ? -1.826 -10.667 5.657 1.00 24.99 132 GLY A C 1
ATOM 2190 O O . GLY A 1 133 ? -0.969 -11.341 5.068 1.00 25.10 132 GLY A O 1
ATOM 2194 N N . TYR A 1 134 ? -2.183 -10.891 6.916 1.00 16.68 133 TYR A N 1
ATOM 2195 C CA . TYR A 1 134 ? -1.812 -12.079 7.662 1.00 16.42 133 TYR A CA 1
ATOM 2196 C C . TYR A 1 134 ? -3.090 -12.786 8.091 1.00 18.82 133 TYR A C 1
ATOM 2197 O O . TYR A 1 134 ? -4.140 -12.160 8.276 1.00 22.21 133 TYR A O 1
ATOM 2215 N N . GLU A 1 135 ? -2.991 -14.103 8.223 1.00 16.43 134 GLU A N 1
ATOM 2216 C CA . GLU A 1 135 ? -4.096 -14.948 8.655 1.00 18.12 134 GLU A CA 1
ATOM 2217 C C . GLU A 1 135 ? -3.634 -15.783 9.833 1.00 15.70 134 GLU A C 1
ATOM 2218 O O . GLU A 1 135 ? -2.754 -16.638 9.680 1.00 19.66 134 GLU A O 1
ATOM 2230 N N . PHE A 1 136 ? -4.211 -15.538 11.003 1.00 17.19 135 PHE A N 1
ATOM 2231 C CA . PHE A 1 136 ? -3.831 -16.248 12.210 1.00 16.37 135 PHE A CA 1
ATOM 2232 C C . PHE A 1 136 ? -4.938 -16.047 13.228 1.00 19.74 135 PHE A C 1
ATOM 2233 O O . PHE A 1 136 ? -5.788 -15.169 13.078 1.00 23.07 135 PHE A O 1
ATOM 2250 N N . GLU A 1 137 ? -4.896 -16.854 14.281 1.00 19.86 136 GLU A N 1
ATOM 2251 C CA . GLU A 1 137 ? -5.916 -16.844 15.314 1.00 25.57 136 GLU A CA 1
ATOM 2252 C C . GLU A 1 137 ? -5.500 -16.011 16.517 1.00 26.39 136 GLU A C 1
ATOM 2253 O O . GLU A 1 137 ? -6.305 -15.220 17.021 1.00 27.65 136 GLU A O 1
ATOM 2265 N N . SER A 1 138 ? -4.258 -16.159 16.980 1.00 19.62 137 SER A N 1
ATOM 2266 C CA A SER A 1 138 ? -3.799 -15.411 18.135 0.66 17.83 137 SER A CA 1
ATOM 2267 C CA B SER A 1 138 ? -3.791 -15.477 18.181 0.34 18.54 137 SER A CA 1
ATOM 2268 C C . SER A 1 138 ? -2.296 -15.239 18.051 1.00 16.96 137 SER A C 1
ATOM 2269 O O . SER A 1 138 ? -1.578 -16.073 17.486 1.00 15.61 137 SER A O 1
ATOM 2284 N N . SER A 1 139 ? -1.841 -14.138 18.623 1.00 16.30 138 SER A N 1
ATOM 2285 C CA . SER A 1 139 ? -0.423 -13.795 18.634 1.00 15.64 138 SER A CA 1
ATOM 2286 C C . SER A 1 139 ? -0.110 -12.941 19.856 1.00 15.76 138 SER A C 1
ATOM 2287 O O . SER A 1 139 ? -0.777 -11.921 20.070 1.00 17.52 138 SER A O 1
ATOM 2295 N N . GLU A 1 140 ? 0.921 -13.320 20.619 1.00 14.41 139 GLU A N 1
ATOM 2296 C CA . GLU A 1 140 ? 1.354 -12.472 21.723 1.00 15.32 139 GLU A CA 1
ATOM 2297 C C . GLU A 1 140 ? 2.048 -11.212 21.219 1.00 13.18 139 GLU A C 1
ATOM 2298 O O . GLU A 1 140 ? 2.384 -10.324 22.020 1.00 14.14 139 GLU A O 1
ATOM 2310 N N . ALA A 1 141 ? 2.310 -11.118 19.919 1.00 12.83 140 ALA A N 1
ATOM 2311 C CA . ALA A 1 141 ? 2.903 -9.935 19.331 1.00 11.08 140 ALA A CA 1
ATOM 2312 C C . ALA A 1 141 ? 1.891 -8.877 18.956 1.00 11.37 140 ALA A C 1
ATOM 2313 O O . ALA A 1 141 ? 2.288 -7.837 18.430 1.00 12.59 140 ALA A O 1
ATOM 2320 N N . VAL A 1 142 ? 0.612 -9.085 19.185 1.00 13.50 141 VAL A N 1
ATOM 2321 C CA . VAL A 1 142 ? -0.400 -8.098 18.846 1.00 15.01 141 VAL A CA 1
ATOM 2322 C C . VAL A 1 142 ? -0.759 -7.306 20.102 1.00 17.15 141 VAL A C 1
ATOM 2323 O O . VAL A 1 142 ? -1.177 -7.879 21.123 1.00 21.29 141 VAL A O 1
ATOM 2336 N N . VAL A 1 143 ? -0.631 -5.989 19.999 1.00 15.85 142 VAL A N 1
ATOM 2337 C CA . VAL A 1 143 ? -0.956 -5.041 21.054 1.00 19.72 142 VAL A CA 1
ATOM 2338 C C . VAL A 1 143 ? -1.741 -3.926 20.396 1.00 15.91 142 VAL A C 1
ATOM 2339 O O . VAL A 1 143 ? -1.280 -3.318 19.424 1.00 21.47 142 VAL A O 1
ATOM 2352 N N . ASP A 1 144 ? -2.931 -3.663 20.925 1.00 25.97 143 ASP A N 1
ATOM 2353 C CA . ASP A 1 144 ? -3.793 -2.586 20.444 1.00 28.31 143 ASP A CA 1
ATOM 2354 C C . ASP A 1 144 ? -4.040 -2.680 18.940 1.00 26.68 143 ASP A C 1
ATOM 2355 O O . ASP A 1 144 ? -3.998 -1.687 18.211 1.00 30.59 143 ASP A O 1
ATOM 2364 N N . GLY A 1 145 ? -4.287 -3.899 18.468 1.00 22.19 144 GLY A N 1
ATOM 2365 C CA . GLY A 1 145 ? -4.690 -4.109 17.093 1.00 25.72 144 GLY A CA 1
ATOM 2366 C C . GLY A 1 145 ? -3.571 -4.121 16.067 1.00 19.70 144 GLY A C 1
ATOM 2367 O O . GLY A 1 145 ? -3.861 -4.210 14.870 1.00 20.22 144 GLY A O 1
ATOM 2371 N N . LYS A 1 146 ? -2.312 -4.021 16.481 1.00 18.99 145 LYS A N 1
ATOM 2372 C CA . LYS A 1 146 ? -1.196 -4.026 15.553 1.00 16.21 145 LYS A CA 1
ATOM 2373 C C . LYS A 1 146 ? -0.133 -4.958 16.096 1.00 13.09 145 LYS A C 1
ATOM 2374 O O . LYS A 1 146 ? -0.047 -5.177 17.309 1.00 13.91 145 LYS A O 1
ATOM 2393 N N . PHE A 1 147 ? 0.688 -5.486 15.200 1.00 10.92 146 PHE A N 1
ATOM 2394 C CA . PHE A 1 147 ? 1.879 -6.158 15.663 1.00 10.05 146 PHE A CA 1
ATOM 2395 C C . PHE A 1 147 ? 2.841 -5.131 16.275 1.00 9.80 146 PHE A C 1
ATOM 2396 O O . PHE A 1 147 ? 2.949 -3.979 15.824 1.00 10.68 146 PHE A O 1
ATOM 2413 N N . VAL A 1 148 ? 3.572 -5.553 17.310 1.00 9.45 147 VAL A N 1
ATOM 2414 C CA . VAL A 1 148 ? 4.504 -4.682 18.017 1.00 9.58 147 VAL A CA 1
ATOM 2415 C C . VAL A 1 148 ? 5.774 -4.433 17.227 1.00 8.63 147 VAL A C 1
ATOM 2416 O O . VAL A 1 148 ? 6.568 -3.568 17.602 1.00 9.42 147 VAL A O 1
ATOM 2429 N N . GLY A 1 149 ? 6.017 -5.187 16.168 1.00 8.03 148 GLY A N 1
ATOM 2430 C CA . GLY A 1 149 ? 7.130 -5.004 15.280 1.00 7.46 148 GLY A CA 1
ATOM 2431 C C . GLY A 1 149 ? 6.773 -5.593 13.935 1.00 7.39 148 GLY A C 1
ATOM 2432 O O . GLY A 1 149 ? 5.640 -6.011 13.703 1.00 8.02 148 GLY A O 1
ATOM 2436 N N . LEU A 1 150 ? 7.740 -5.602 13.027 1.00 7.02 149 LEU A N 1
ATOM 2437 C CA . LEU A 1 150 ? 7.484 -6.101 11.678 1.00 7.06 149 LEU A CA 1
ATOM 2438 C C . LEU A 1 150 ? 7.212 -7.589 11.722 1.00 7.10 149 LEU A C 1
ATOM 2439 O O . LEU A 1 150 ? 7.966 -8.335 12.352 1.00 8.04 149 LEU A O 1
ATOM 2455 N N . ALA A 1 151 ? 6.145 -8.021 11.064 1.00 7.37 150 ALA A N 1
ATOM 2456 C CA . ALA A 1 151 ? 5.759 -9.420 10.995 1.00 7.71 150 ALA A CA 1
ATOM 2457 C C . ALA A 1 151 ? 6.177 -9.998 9.657 1.00 7.68 150 ALA A C 1
ATOM 2458 O O . ALA A 1 151 ? 5.821 -9.460 8.603 1.00 9.16 150 ALA A O 1
ATOM 2465 N N . LEU A 1 152 ? 6.930 -11.089 9.695 1.00 7.62 151 LEU A N 1
ATOM 2466 C CA . LEU A 1 152 ? 7.385 -11.748 8.492 1.00 7.51 151 LEU A CA 1
ATOM 2467 C C . LEU A 1 152 ? 7.005 -13.221 8.545 1.00 7.62 151 LEU A C 1
ATOM 2468 O O . LEU A 1 152 ? 6.768 -13.789 9.619 1.00 8.20 151 LEU A O 1
ATOM 2484 N N . ASP A 1 153 ? 6.942 -13.851 7.372 1.00 8.05 152 ASP A N 1
ATOM 2485 C CA . ASP A 1 153 ? 6.644 -15.273 7.290 1.00 8.35 152 ASP A CA 1
ATOM 2486 C C . ASP A 1 153 ? 7.345 -15.785 6.035 1.00 8.63 152 ASP A C 1
ATOM 2487 O O . ASP A 1 153 ? 6.887 -15.546 4.905 1.00 9.02 152 ASP A O 1
ATOM 2496 N N . LEU A 1 154 ? 8.474 -16.443 6.243 1.00 8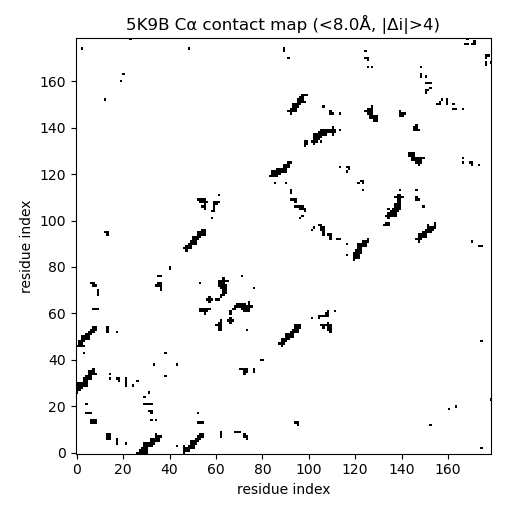.60 153 LEU A N 1
ATOM 2497 C CA . LEU A 1 154 ? 9.279 -16.976 5.160 1.00 9.01 153 LEU A CA 1
ATOM 2498 C C . LEU A 1 154 ? 8.943 -18.414 4.872 1.00 10.90 153 LEU A C 1
ATOM 2499 O O . LEU A 1 154 ? 9.569 -19.019 4.001 1.00 13.23 153 LEU A O 1
ATOM 2515 N N . ASP A 1 155 ? 7.932 -18.965 5.527 1.00 10.03 154 ASP A N 1
ATOM 2516 C CA . ASP A 1 155 ? 7.360 -20.255 5.177 1.00 10.94 154 ASP A CA 1
ATOM 2517 C C . ASP A 1 155 ? 6.230 -20.115 4.186 1.00 10.90 154 ASP A C 1
ATOM 2518 O O . ASP A 1 155 ? 6.094 -20.972 3.313 1.00 15.35 154 ASP A O 1
ATOM 2527 N N . ASN A 1 156 ? 5.428 -19.072 4.292 1.00 10.61 155 ASN A N 1
ATOM 2528 C CA . ASN A 1 156 ? 4.250 -18.892 3.482 1.00 11.16 155 ASN A CA 1
ATOM 2529 C C . ASN A 1 156 ? 4.259 -17.635 2.648 1.00 12.12 155 ASN A C 1
ATOM 2530 O O . ASN A 1 156 ? 3.504 -17.558 1.683 1.00 12.17 155 ASN A O 1
ATOM 2541 N N . GLN A 1 157 ? 5.060 -16.645 3.012 1.00 10.32 156 GLN A N 1
ATOM 2542 C CA . GLN A 1 157 ? 5.014 -15.324 2.381 1.00 10.27 156 GLN A CA 1
ATOM 2543 C C . GLN A 1 157 ? 6.394 -14.784 2.117 1.00 9.94 156 GLN A C 1
ATOM 2544 O O . GLN A 1 157 ? 6.638 -13.582 2.273 1.00 9.63 156 GLN A O 1
ATOM 2558 N N . SER A 1 158 ? 7.352 -15.626 1.719 1.00 10.64 157 SER A N 1
ATOM 2559 C CA A SER A 1 158 ? 8.711 -15.121 1.603 0.67 10.75 157 SER A CA 1
ATOM 2560 C CA B SER A 1 158 ? 8.723 -15.149 1.568 0.33 10.00 157 SER A CA 1
ATOM 2561 C C . SER A 1 158 ? 8.829 -14.056 0.525 1.00 11.09 157 SER A C 1
ATOM 2562 O O . SER A 1 158 ? 9.649 -13.149 0.662 1.00 11.68 157 SER A O 1
ATOM 2577 N N . GLY A 1 159 ? 8.020 -14.119 -0.513 1.00 10.90 158 GLY A N 1
ATOM 2578 C CA . GLY A 1 159 ? 8.078 -13.149 -1.569 1.00 11.41 158 GLY A CA 1
ATOM 2579 C C . GLY A 1 159 ? 7.596 -11.773 -1.181 1.00 11.13 158 GLY A C 1
ATOM 2580 O O . GLY A 1 159 ? 7.858 -10.824 -1.927 1.00 14.89 158 GLY A O 1
ATOM 2584 N N . LYS A 1 160 ? 6.949 -11.614 -0.032 1.00 10.55 159 LYS A N 1
ATOM 2585 C CA . LYS A 1 160 ? 6.556 -10.305 0.475 1.00 10.60 159 LYS A CA 1
ATOM 2586 C C . LYS A 1 160 ? 7.611 -9.671 1.362 1.00 10.36 159 LYS A C 1
ATOM 2587 O O . LYS A 1 160 ? 7.434 -8.520 1.764 1.00 10.39 159 LYS A O 1
ATOM 2606 N N . THR A 1 161 ? 8.675 -10.377 1.703 1.00 9.35 160 THR A N 1
ATOM 2607 C CA . THR A 1 161 ? 9.593 -9.881 2.719 1.00 9.71 160 THR A CA 1
ATOM 2608 C C . THR A 1 161 ? 10.223 -8.561 2.314 1.00 8.86 160 THR A C 1
ATOM 2609 O O . THR A 1 161 ? 10.280 -7.640 3.136 1.00 9.44 160 THR A O 1
ATOM 2620 N N . ASP A 1 162 ? 10.763 -8.457 1.096 1.00 10.35 161 ASP A N 1
ATOM 2621 C CA . ASP A 1 162 ? 11.526 -7.265 0.772 1.00 11.94 161 ASP A CA 1
ATOM 2622 C C . ASP A 1 162 ? 10.635 -6.038 0.784 1.00 10.73 161 ASP A C 1
ATOM 2623 O O . ASP A 1 162 ? 11.053 -4.969 1.252 1.00 11.01 161 ASP A O 1
ATOM 2632 N N . GLU A 1 163 ? 9.410 -6.153 0.280 1.00 10.86 162 GLU A N 1
ATOM 2633 C CA A GLU A 1 163 ? 8.495 -5.013 0.268 0.60 10.77 162 GLU A CA 1
ATOM 2634 C CA B GLU A 1 163 ? 8.564 -4.967 0.277 0.40 15.28 162 GLU A CA 1
ATOM 2635 C C . GLU A 1 163 ? 8.121 -4.613 1.690 1.00 10.35 162 GLU A C 1
ATOM 2636 O O . GLU A 1 163 ? 8.000 -3.427 2.012 1.00 11.41 162 GLU A O 1
ATOM 2659 N N . ARG A 1 164 ? 7.890 -5.608 2.540 1.00 9.52 163 ARG A N 1
ATOM 2660 C CA . ARG A 1 164 ? 7.582 -5.340 3.945 1.00 9.01 163 ARG A CA 1
ATOM 2661 C C . ARG A 1 164 ? 8.744 -4.654 4.644 1.00 8.72 163 ARG A C 1
ATOM 2662 O O . ARG A 1 164 ? 8.570 -3.641 5.354 1.00 9.18 163 ARG A O 1
ATOM 2683 N N . VAL A 1 165 ? 9.950 -5.191 4.479 1.00 8.31 164 VAL A N 1
ATOM 2684 C CA . VAL A 1 165 ? 11.140 -4.598 5.086 1.00 8.51 164 VAL A CA 1
ATOM 2685 C C . VAL A 1 165 ? 11.329 -3.178 4.590 1.00 9.20 164 VAL A C 1
ATOM 2686 O O . VAL A 1 165 ? 11.603 -2.261 5.384 1.00 9.38 164 VAL A O 1
ATOM 2699 N N . ALA A 1 166 ? 11.184 -2.957 3.286 1.00 9.96 165 ALA A N 1
ATOM 2700 C CA . ALA A 1 166 ? 11.413 -1.621 2.755 1.00 10.72 165 ALA A CA 1
ATOM 2701 C C . ALA A 1 166 ? 10.417 -0.622 3.340 1.00 11.24 165 ALA A C 1
ATOM 2702 O O . ALA A 1 166 ? 10.791 0.501 3.721 1.00 11.59 165 ALA A O 1
ATOM 2709 N N . ALA A 1 167 ? 9.149 -1.010 3.434 1.00 10.57 166 ALA A N 1
ATOM 2710 C CA . ALA A 1 167 ? 8.143 -0.104 3.980 1.00 10.66 166 ALA A CA 1
ATOM 2711 C C . ALA A 1 167 ? 8.340 0.119 5.470 1.00 10.46 166 ALA A C 1
ATOM 2712 O O . ALA A 1 167 ? 8.144 1.243 5.969 1.00 11.39 166 ALA A O 1
ATOM 2719 N N . TRP A 1 168 ? 8.720 -0.914 6.198 1.00 9.19 167 TRP A N 1
ATOM 2720 C CA . TRP A 1 168 ? 8.942 -0.788 7.632 1.00 8.71 167 TRP A CA 1
ATOM 2721 C C . TRP A 1 168 ? 10.135 0.117 7.919 1.00 9.03 167 TRP A C 1
ATOM 2722 O O . TRP A 1 168 ? 10.087 0.964 8.817 1.00 8.93 167 TRP A O 1
ATOM 2743 N N . LEU A 1 169 ? 11.225 -0.060 7.167 1.00 8.63 168 LEU A N 1
ATOM 2744 C CA . LEU A 1 169 ? 12.375 0.823 7.326 1.00 9.54 168 LEU A CA 1
ATOM 2745 C C . LEU A 1 169 ? 12.008 2.264 7.024 1.00 10.45 168 LEU A C 1
ATOM 2746 O O . LEU A 1 169 ? 12.443 3.180 7.738 1.00 11.17 168 LEU A O 1
ATOM 2762 N N . ALA A 1 170 ? 11.203 2.500 5.997 1.00 11.40 169 ALA A N 1
ATOM 2763 C CA . ALA A 1 170 ? 10.756 3.858 5.740 1.00 11.97 169 ALA A CA 1
ATOM 2764 C C . ALA A 1 170 ? 9.930 4.397 6.900 1.00 11.69 169 ALA A C 1
ATOM 2765 O O . ALA A 1 170 ? 10.007 5.583 7.228 1.00 12.99 169 ALA A O 1
ATOM 2772 N N . GLN A 1 171 ? 9.114 3.549 7.505 1.00 11.43 170 GLN A N 1
ATOM 2773 C CA . GLN A 1 171 ? 8.274 3.959 8.615 1.00 11.67 170 GLN A CA 1
ATOM 2774 C C . GLN A 1 171 ? 9.115 4.377 9.808 1.00 11.59 170 GLN A C 1
ATOM 2775 O O . GLN A 1 171 ? 8.802 5.371 10.456 1.00 12.51 170 GLN A O 1
ATOM 2789 N N . ILE A 1 172 ? 10.144 3.604 10.144 1.00 10.28 171 ILE A N 1
ATOM 2790 C CA . ILE A 1 172 ? 10.971 3.893 11.321 1.00 9.56 171 ILE A CA 1
ATOM 2791 C C . ILE A 1 172 ? 12.102 4.856 11.018 1.00 10.19 171 ILE A C 1
ATOM 2792 O O . ILE A 1 172 ? 12.808 5.285 11.951 1.00 10.61 171 ILE A O 1
ATOM 2808 N N . ALA A 1 173 ? 12.279 5.238 9.761 1.00 10.96 172 ALA A N 1
ATOM 2809 C CA . ALA A 1 173 ? 13.407 6.074 9.363 1.00 11.07 172 ALA A CA 1
ATOM 2810 C C . ALA A 1 173 ? 13.522 7.359 10.173 1.00 12.08 172 ALA A C 1
ATOM 2811 O O . ALA A 1 173 ? 14.653 7.730 10.537 1.00 13.09 172 ALA A O 1
ATOM 2818 N N . PRO A 1 174 ? 12.459 8.093 10.484 1.00 12.80 173 PRO A N 1
ATOM 2819 C CA . PRO A 1 174 ? 12.642 9.321 11.278 1.00 14.45 173 PRO A CA 1
ATOM 2820 C C . PRO A 1 174 ? 13.189 9.050 12.665 1.00 13.12 173 PRO A C 1
ATOM 2821 O O . PRO A 1 174 ? 13.943 9.872 13.191 1.00 16.72 173 PRO A O 1
ATOM 2832 N N . GLU A 1 175 ? 12.808 7.953 13.285 1.00 13.60 174 GLU A N 1
ATOM 2833 C CA . GLU A 1 175 ? 13.246 7.619 14.631 1.00 13.25 174 GLU A CA 1
ATOM 2834 C C . GLU A 1 175 ? 14.669 7.078 14.635 1.00 12.70 174 GLU A C 1
ATOM 2835 O O . GLU A 1 175 ? 15.371 7.241 15.639 1.00 16.06 174 GLU A O 1
ATOM 2847 N N . PHE A 1 176 ? 15.085 6.388 13.581 1.00 10.87 175 PHE A N 1
ATOM 2848 C CA . PHE A 1 176 ? 16.422 5.814 13.487 1.00 10.43 175 PHE A CA 1
ATOM 2849 C C . PHE A 1 176 ? 17.374 6.690 12.680 1.00 10.68 175 PHE A C 1
ATOM 2850 O O . PHE A 1 176 ? 18.527 6.302 12.484 1.00 12.51 175 PHE A O 1
ATOM 2867 N N . GLY A 1 177 ? 16.921 7.832 12.196 1.00 11.06 176 GLY A N 1
ATOM 2868 C CA . GLY A 1 177 ? 17.746 8.718 11.401 1.00 11.85 176 GLY A CA 1
ATOM 2869 C C . GLY A 1 177 ? 18.264 8.022 10.167 1.00 12.03 176 GLY A C 1
ATOM 2870 O O . GLY A 1 177 ? 19.468 8.073 9.876 1.00 14.03 176 GLY A O 1
ATOM 2874 N N . LEU A 1 178 ? 17.371 7.399 9.400 1.00 13.21 177 LEU A N 1
ATOM 2875 C CA . LEU A 1 178 ? 17.762 6.643 8.221 1.00 13.83 177 LEU A CA 1
ATOM 2876 C C . LEU A 1 178 ? 17.530 7.448 6.963 1.00 17.71 177 LEU A C 1
ATOM 2877 O O . LEU A 1 178 ? 16.607 8.260 6.881 1.00 19.05 177 LEU A O 1
ATOM 2893 N N . SER A 1 179 ? 18.431 7.239 6.005 1.00 20.72 178 SER A N 1
ATOM 2894 C CA A SER A 1 179 ? 18.278 7.736 4.650 0.60 38.70 178 SER A CA 1
ATOM 2895 C CA B SER A 1 179 ? 18.333 7.731 4.636 0.40 31.60 178 SER A CA 1
ATOM 2896 C C . SER A 1 179 ? 18.034 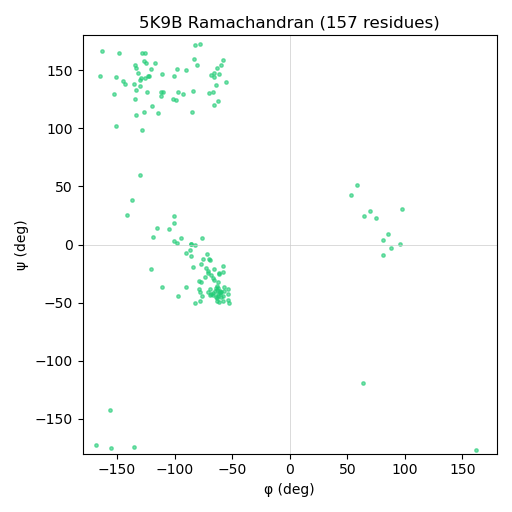6.538 3.744 1.00 34.57 178 SER A C 1
ATOM 2897 O O . SER A 1 179 ? 18.836 5.598 3.700 1.00 51.36 178 SER A O 1
ATOM 2912 N N . LEU A 1 180 ? 16.918 6.563 3.041 1.00 42.07 179 LEU A N 1
ATOM 2913 C CA . LEU A 1 180 ? 16.692 5.520 2.052 1.00 58.92 179 LEU A CA 1
ATOM 2914 C C . LEU A 1 180 ? 16.593 6.165 0.671 1.00 56.63 179 LEU A C 1
ATOM 2915 O O . LEU A 1 180 ? 17.439 5.902 -0.177 1.00 96.95 179 LEU A O 1
#

Nearest PDB structures (foldseek):
  5k9b-assembly1_A  TM=1.006E+00  e=1.018E-40  Azotobacter vinelandii
  1yob-assembly2_B  TM=9.971E-01  e=7.932E-38  Azotobacter vinelandii
  2wc1-assembly1_A  TM=9.979E-01  e=1.480E-30  Rhodobacter capsulatus
  1obv-assembly1_A  TM=9.583E-01  e=1.117E-23  Nostoc sp. PCC 7119
  3esx-assembly1_A  TM=9.537E-01  e=1.006E-22  Nostoc sp. PCC 7119

B-factor: mean 18.36, std 11.91, range [6.13, 103.31]

Organism: Azotobacter vinelandii (NCBI:txid354)

Sequence (179 aa):
AKIGLFFGSNTGKTRRKVAKKSSIKKRFDDETMSSDALLNVNRRVVSAEDFAQYQQFLILGTPTLGEGELPGLSSDCENESWEEFLPKIEEGLDFSGKTVALFGLGDQVGYPENYLDALGELLYSSFFKDRGAKIIVGSSWSTDGYEFESSSEAVVDGKFVGLALDLDNQSSGKTDEERVAAWLAQIAPEFGLSSL